Protein AF-0000000067533634 (afdb_homodimer)

Secondary structure (DSSP, 8-state):
-----HHHHHHHHHHHHHHHHHHHHHHHHHHHHHHHHHTT--GGGGG-HHHHHHHHHH-TTPPPP-HHHHHHHHHHHHHHHHHHHHHHHHT-S-EEEEEEEEEETTEEEEEEEEEEE-TTT--EEEEEEEEEEE-S---HHHHHHHHHHHHHHTT-TTTEEEEEESSHHHHHHHH-/-----HHHHHHHHHHHHHHHHHHHHHHHHHHHHHHHHHTT--GGGGG-HHHHHHHHHH-TTPPPP-HHHHHHHHHHHHHHHHHHHHHHHHT-S-EEEEEEEEEETTEEEEEEEEEEE-TTT--EEEEEEEEEEE-S---HHHHHHHHHHHHHHTT-TTTEEEEEESSHHHHHHHH-

Sequence (352 aa):
NILENPIKKKQQILERWGSGNVTSQKMLDAAILRFIIEDIQPLSIVDSPAFINLVRIGLPSVQIMCKKTLKTRLNHTYYNMKSALENKLTQIEIVSTTADLWSKAKRSFFGMTIHWINPENLKRESAALACRRMKGRHTYDILAKTINCIFLEYHIQNKTCCMTTDNGTNFVKAFQNILENPIKKKQQILERWGSGNVTSQKMLDAAILRFIIEDIQPLSIVDSPAFINLVRIGLPSVQIMCKKTLKTRLNHTYYNMKSALENKLTQIEIVSTTADLWSKAKRSFFGMTIHWINPENLKRESAALACRRMKGRHTYDILAKTINCIFLEYHIQNKTCCMTTDNGTNFVKAFQ

Foldseek 3Di:
DPPPDPVVVVVVVCCVVPVVQVVVQVVVLVVVLVCCVVVVDDLQLLVDPVSVVVVCVVPVPYDGDHSVVSVVVNVVVVVVVLVVVLVVCVVFQAKEKEKEWDDDDQWIKIWMKIWGQDPVPRDIDMDTQDIDIDDDDPALVVVVVVVVVSCVVSVCVNRYDYYHYPPPPPNVVSVD/DPPPDPVVVVVVVCCVVPVVQVVVQVVVLVVVLVCCVVVVDDLQLLVDPVSVVVVCVVPVPYDGDHSVVSVVVNVVVVVVVLVVVLVVCVPFQAKEKEKEWDDDDQWIKIWMKIWGQDPVPRDIDMDTQDIDIDDDDPDLVVVVVVVVVSCVVSVCVNRYDYYHYPPPPPNVVSVD

InterPro domains:
  IPR012337 Ribonuclease H-like superfamily [SSF53098] (90-175)

Structure (mmCIF, N/CA/C/O backbone):
data_AF-0000000067533634-model_v1
#
loop_
_entity.id
_entity.type
_entity.pdbx_description
1 polymer 'Putative AC9 transposase'
#
loop_
_atom_site.group_PDB
_atom_site.id
_atom_site.type_symbol
_atom_site.label_atom_id
_atom_site.label_alt_id
_atom_site.label_comp_id
_atom_site.label_asym_id
_atom_site.label_entity_id
_atom_site.label_seq_id
_atom_site.pdbx_PDB_ins_code
_atom_site.Cartn_x
_atom_site.Cartn_y
_atom_site.Cartn_z
_atom_site.occupancy
_atom_site.B_iso_or_equiv
_atom_site.auth_seq_id
_atom_site.auth_comp_id
_atom_site.auth_asym_id
_atom_site.auth_atom_id
_atom_site.pdbx_PDB_model_num
ATOM 1 N N . ASN A 1 1 ? -62.438 4.773 6.805 1 29.03 1 ASN A N 1
ATOM 2 C CA . ASN A 1 1 ? -61.656 3.883 5.949 1 29.03 1 ASN A CA 1
ATOM 3 C C . ASN A 1 1 ? -60.469 4.602 5.324 1 29.03 1 ASN A C 1
ATOM 5 O O . ASN A 1 1 ? -60.594 5.227 4.273 1 29.03 1 ASN A O 1
ATOM 9 N N . ILE A 1 2 ? -59.719 5.324 6.098 1 35.12 2 ILE A N 1
ATOM 10 C CA . ILE A 1 2 ? -58.656 6.277 5.793 1 35.12 2 ILE A CA 1
ATOM 11 C C . ILE A 1 2 ? -57.531 5.582 5.008 1 35.12 2 ILE A C 1
ATOM 13 O O . ILE A 1 2 ? -56.906 4.629 5.496 1 35.12 2 ILE A O 1
ATOM 17 N N . LEU A 1 3 ? -57.656 5.52 3.67 1 35.72 3 LEU A N 1
ATOM 18 C CA . LEU A 1 3 ? -56.75 5.082 2.611 1 35.72 3 LEU A CA 1
ATOM 19 C C . LEU A 1 3 ? -55.344 5.613 2.844 1 35.72 3 LEU A C 1
ATOM 21 O O . LEU A 1 3 ? -55.094 6.82 2.748 1 35.72 3 LEU A O 1
ATOM 25 N N . GLU A 1 4 ? -54.719 5.133 3.949 1 41.31 4 GLU A N 1
ATOM 26 C CA . GLU A 1 4 ? -53.281 5.426 4.137 1 41.31 4 GLU A CA 1
ATOM 27 C C . GLU A 1 4 ? -52.531 5.34 2.814 1 41.31 4 GLU A C 1
ATOM 29 O O . GLU A 1 4 ? -52.594 4.324 2.117 1 41.31 4 GLU A O 1
ATOM 34 N N . ASN A 1 5 ? -52.344 6.488 2.197 1 43.84 5 ASN A N 1
ATOM 35 C CA . ASN A 1 5 ? -51.844 6.777 0.857 1 43.84 5 ASN A CA 1
ATOM 36 C C . ASN A 1 5 ? -50.5 6.074 0.596 1 43.84 5 ASN A C 1
ATOM 38 O O . ASN A 1 5 ? -49.594 6.172 1.403 1 43.84 5 ASN A O 1
ATOM 42 N N . PRO A 1 6 ? -50.5 5.098 -0.336 1 49.41 6 PRO A N 1
ATOM 43 C CA . PRO A 1 6 ? -49.344 4.328 -0.805 1 49.41 6 PRO A CA 1
ATOM 44 C C . PRO A 1 6 ? -48.125 5.199 -1.03 1 49.41 6 PRO A C 1
ATOM 46 O O . PRO A 1 6 ? -47 4.691 -1.04 1 49.41 6 PRO A O 1
ATOM 49 N N . ILE A 1 7 ? -48.312 6.434 -1.162 1 49.16 7 ILE A N 1
ATOM 50 C CA . ILE A 1 7 ? -47.188 7.328 -1.462 1 49.16 7 ILE A CA 1
ATOM 51 C C . ILE A 1 7 ? -46.312 7.516 -0.216 1 49.16 7 ILE A C 1
ATOM 53 O O . ILE A 1 7 ? -45.094 7.523 -0.302 1 49.16 7 ILE A O 1
ATOM 57 N N . LYS A 1 8 ? -46.906 7.691 0.915 1 45.56 8 LYS A N 1
ATOM 58 C CA . LYS A 1 8 ? -46.125 7.918 2.11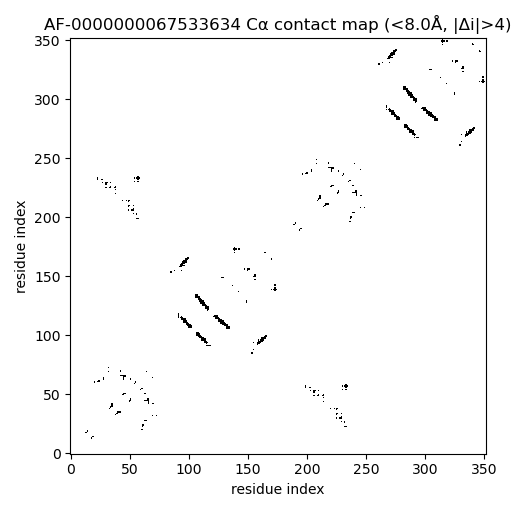9 1 45.56 8 LYS A CA 1
ATOM 59 C C . LYS A 1 8 ? -45.281 6.691 2.459 1 45.56 8 LYS A C 1
ATOM 61 O O . LYS A 1 8 ? -44.188 6.82 2.994 1 45.56 8 LYS A O 1
ATOM 66 N N . LYS A 1 9 ? -45.781 5.582 2.193 1 41.84 9 LYS A N 1
ATOM 67 C CA . LYS A 1 9 ? -44.938 4.406 2.471 1 41.84 9 LYS A CA 1
ATOM 68 C C . LYS A 1 9 ? -43.781 4.32 1.504 1 41.84 9 LYS A C 1
ATOM 70 O O . LYS A 1 9 ? -42.656 3.912 1.891 1 41.84 9 LYS A O 1
ATOM 75 N N . LYS A 1 10 ? -43.969 4.617 0.322 1 44.03 10 LYS A N 1
ATOM 76 C CA . LYS A 1 10 ? -42.875 4.648 -0.625 1 44.03 10 LYS A CA 1
ATOM 77 C C . LYS A 1 10 ? -41.875 5.742 -0.265 1 44.03 10 LYS A C 1
ATOM 79 O O . LYS A 1 10 ? -40.656 5.547 -0.393 1 44.03 10 LYS A O 1
ATOM 84 N N . GLN A 1 11 ? -42.406 6.852 0.238 1 46.03 11 GLN A N 1
ATOM 85 C CA . GLN A 1 11 ? -41.5 7.918 0.671 1 46.03 11 GLN A CA 1
ATOM 86 C C . GLN A 1 11 ? -40.719 7.516 1.926 1 46.03 11 GLN A C 1
ATOM 88 O O . GLN A 1 11 ? -39.531 7.824 2.061 1 46.03 11 GLN A O 1
ATOM 93 N N . GLN A 1 12 ? -41.344 6.891 2.879 1 47.34 12 GLN A N 1
ATOM 94 C CA . GLN A 1 12 ? -40.656 6.457 4.082 1 47.34 12 GLN A CA 1
ATOM 95 C C . GLN A 1 12 ? -39.656 5.348 3.77 1 47.34 12 GLN A C 1
ATOM 97 O O . GLN A 1 12 ? -38.594 5.277 4.375 1 47.34 12 GLN A O 1
ATOM 102 N N . ILE A 1 13 ? -40.031 4.352 2.926 1 43.66 13 ILE A N 1
ATOM 103 C CA . ILE A 1 13 ? -39.062 3.342 2.482 1 43.66 13 ILE A CA 1
ATOM 104 C C . ILE A 1 13 ? -37.938 4.004 1.683 1 43.66 13 ILE A C 1
ATOM 106 O O . ILE A 1 13 ? -36.781 3.676 1.856 1 43.66 13 ILE A O 1
ATOM 110 N N . LEU A 1 14 ? -38.25 4.992 0.807 1 45.25 14 LEU A N 1
ATOM 111 C CA . LEU A 1 14 ? -37.188 5.719 0.099 1 45.25 14 LEU A CA 1
ATOM 112 C C . LEU A 1 14 ? -36.344 6.539 1.07 1 45.25 14 LEU A C 1
ATOM 114 O O . LEU A 1 14 ? -35.125 6.66 0.893 1 45.25 14 LEU A O 1
ATOM 118 N N . GLU A 1 15 ? -36.969 7.219 1.949 1 45.81 15 GLU A N 1
ATOM 119 C CA . GLU A 1 15 ? -36.219 7.988 2.922 1 45.81 15 GLU A CA 1
ATOM 120 C C . GLU A 1 15 ? -35.312 7.074 3.773 1 45.81 15 GLU A C 1
ATOM 122 O O . GLU A 1 15 ? -34.188 7.438 4.117 1 45.81 15 GLU A O 1
ATOM 127 N N . ARG A 1 16 ? -35.875 6.059 4.266 1 43.09 16 ARG A N 1
ATOM 128 C CA . ARG A 1 16 ? -35.062 5.098 5.004 1 43.09 16 ARG A CA 1
ATOM 129 C C . ARG A 1 16 ? -33.969 4.516 4.117 1 43.09 16 ARG A C 1
ATOM 131 O O . ARG A 1 16 ? -32.844 4.305 4.566 1 43.09 16 ARG A O 1
ATOM 138 N N . TRP A 1 17 ? -34.281 4.137 2.932 1 46.12 17 TRP A N 1
ATOM 139 C CA . TRP A 1 17 ? -33.312 3.631 1.954 1 46.12 17 TRP A CA 1
ATOM 140 C C . TRP A 1 17 ? -32.344 4.73 1.508 1 46.12 17 TRP A C 1
ATOM 142 O O . TRP A 1 17 ? -31.172 4.477 1.271 1 46.12 17 TRP A O 1
ATOM 152 N N . GLY A 1 18 ? -32.844 5.965 1.333 1 47.31 18 GLY A N 1
ATOM 153 C CA . GLY A 1 18 ? -32.062 7.098 0.838 1 47.31 18 GLY A CA 1
ATOM 154 C C . GLY A 1 18 ? -31.156 7.703 1.884 1 47.31 18 GLY A C 1
ATOM 155 O O . GLY A 1 18 ? -30.031 8.109 1.572 1 47.31 18 GLY A O 1
ATOM 156 N N . SER A 1 19 ? -31.719 8.008 2.941 1 49.22 19 SER A N 1
ATOM 157 C CA . SER A 1 19 ? -30.969 8.672 3.998 1 49.22 19 SER A CA 1
ATOM 158 C C . SER A 1 19 ? -29.844 7.781 4.523 1 49.22 19 SER A C 1
ATOM 160 O O . SER A 1 19 ? -28.734 8.266 4.809 1 49.22 19 SER A O 1
ATOM 162 N N . GLY A 1 20 ? -30.125 6.535 4.707 1 54.19 20 GLY A N 1
ATOM 163 C CA . GLY A 1 20 ? -29.109 5.57 5.09 1 54.19 20 GLY A CA 1
ATOM 164 C C . GLY A 1 20 ? -27.953 5.484 4.105 1 54.19 20 GLY A C 1
ATOM 165 O O . GLY A 1 20 ? -26.797 5.367 4.504 1 54.19 20 GLY A O 1
ATOM 166 N N . ASN A 1 21 ? -28.375 5.734 2.818 1 63.03 21 ASN A N 1
ATOM 167 C CA . ASN A 1 21 ? -27.391 5.664 1.745 1 63.03 21 ASN A CA 1
ATOM 168 C C . ASN A 1 21 ? -26.469 6.883 1.751 1 63.03 21 ASN A C 1
ATOM 170 O O . ASN A 1 21 ? -25.266 6.754 1.534 1 63.03 21 ASN A O 1
ATOM 174 N N . VAL A 1 22 ? -27.156 8.109 2.088 1 66.81 22 VAL A N 1
ATOM 175 C CA . VAL A 1 22 ? -26.344 9.32 2.096 1 66.81 22 VAL A CA 1
ATOM 176 C C . VAL A 1 22 ? -25.391 9.297 3.281 1 66.81 22 VAL A C 1
ATOM 178 O O . VAL A 1 22 ? -24.219 9.672 3.146 1 66.81 22 VAL A O 1
ATOM 181 N N . THR A 1 23 ? -25.906 8.883 4.418 1 72.88 23 THR A N 1
ATOM 182 C CA . THR A 1 23 ? -25.062 8.789 5.605 1 72.88 23 THR A CA 1
ATOM 183 C C . THR A 1 23 ? -23.938 7.77 5.391 1 72.88 23 THR A C 1
ATOM 185 O O . THR A 1 23 ? -22.797 8.023 5.75 1 72.88 23 THR A O 1
ATOM 188 N N . SER A 1 24 ? -24.344 6.805 4.684 1 85.06 24 SER A N 1
ATOM 189 C CA . SER A 1 24 ? -23.344 5.777 4.41 1 85.06 24 SER A CA 1
ATOM 190 C C . SER A 1 24 ? -22.281 6.281 3.426 1 85.06 24 SER A C 1
ATOM 192 O O . SER A 1 24 ? -21.094 5.988 3.576 1 85.06 24 SER A O 1
ATOM 194 N N . GLN A 1 25 ? -22.734 7.195 2.574 1 92.56 25 GLN A N 1
ATOM 195 C CA . GLN A 1 25 ? -21.812 7.738 1.585 1 92.56 25 GLN A CA 1
ATOM 196 C C . GLN A 1 25 ? -20.781 8.664 2.238 1 92.56 25 GLN A C 1
ATOM 198 O O . GLN A 1 25 ? -19.594 8.562 1.966 1 92.56 25 GLN A O 1
ATOM 203 N N . LYS A 1 26 ? -21.344 9.523 3.014 1 93 26 LYS A N 1
ATOM 204 C CA . LYS A 1 26 ? -20.453 10.461 3.705 1 93 26 LYS A CA 1
ATOM 205 C C . LYS A 1 26 ? -19.469 9.719 4.598 1 93 26 LYS A C 1
ATOM 207 O O . LYS A 1 26 ? -18.281 10.047 4.633 1 93 26 LYS A O 1
ATOM 212 N N . MET A 1 27 ? -19.984 8.789 5.293 1 95.06 27 MET A N 1
ATOM 213 C CA . MET A 1 27 ? -19.141 7.992 6.18 1 95.06 27 MET A CA 1
ATOM 214 C C . MET A 1 27 ? -18.078 7.238 5.387 1 95.06 27 MET A C 1
ATOM 216 O O . MET A 1 27 ? -16.922 7.18 5.793 1 95.06 27 MET A O 1
ATOM 220 N N . LEU A 1 28 ? -18.531 6.723 4.332 1 96.38 28 LEU A N 1
ATOM 221 C CA . LEU A 1 28 ? -17.594 5.988 3.482 1 96.38 28 LEU A CA 1
ATOM 222 C C . LEU A 1 28 ? -16.5 6.91 2.945 1 96.38 28 LEU A C 1
ATOM 224 O O . LEU A 1 28 ? -15.32 6.566 2.986 1 96.38 28 LEU A O 1
ATOM 228 N N . ASP A 1 29 ? -16.891 8.047 2.473 1 96.5 29 ASP A N 1
ATOM 229 C CA . ASP A 1 29 ? -15.922 8.992 1.909 1 96.5 29 ASP A CA 1
ATOM 230 C C . ASP A 1 29 ? -14.883 9.406 2.949 1 96.5 29 ASP A C 1
ATOM 232 O O . ASP A 1 29 ? -13.688 9.461 2.652 1 96.5 29 ASP A O 1
ATOM 236 N N . ALA A 1 30 ? -15.359 9.664 4.09 1 96.56 30 ALA A N 1
ATOM 237 C CA . ALA A 1 30 ? -14.445 10.023 5.172 1 96.56 30 ALA A CA 1
ATOM 238 C C . ALA A 1 30 ? -13.516 8.867 5.516 1 96.56 30 ALA A C 1
ATOM 240 O O . ALA A 1 30 ? -12.32 9.07 5.762 1 96.56 30 ALA A O 1
ATOM 241 N N . ALA A 1 31 ? -14.016 7.719 5.555 1 97.44 31 ALA A N 1
ATOM 242 C CA . ALA A 1 31 ? -13.234 6.535 5.902 1 97.44 31 ALA A CA 1
ATOM 243 C C . ALA A 1 31 ? -12.18 6.246 4.832 1 97.44 31 ALA A C 1
ATOM 245 O O . ALA A 1 31 ? -11.07 5.809 5.148 1 97.44 31 ALA A O 1
ATOM 246 N N . ILE A 1 32 ? -12.516 6.465 3.633 1 98.06 32 ILE A N 1
ATOM 247 C CA . ILE A 1 32 ? -11.562 6.262 2.541 1 98.06 32 ILE A CA 1
ATOM 248 C C . ILE A 1 32 ? -10.398 7.238 2.688 1 98.06 32 ILE A C 1
ATOM 250 O O . ILE A 1 32 ? -9.234 6.848 2.555 1 98.06 32 ILE A O 1
ATOM 254 N N . LEU A 1 33 ? -10.758 8.445 2.975 1 97.62 33 LEU A N 1
ATOM 255 C CA . LEU A 1 33 ? -9.703 9.438 3.168 1 97.62 33 LEU A CA 1
ATOM 256 C C . LEU A 1 33 ? -8.781 9.039 4.312 1 97.62 33 LEU A C 1
ATOM 258 O O . LEU A 1 33 ? -7.555 9.109 4.184 1 97.62 33 LEU A O 1
ATOM 262 N N . ARG A 1 34 ? -9.352 8.617 5.332 1 97.44 34 ARG A N 1
ATOM 263 C CA . ARG A 1 34 ? -8.57 8.188 6.488 1 97.44 34 ARG A CA 1
ATOM 264 C C . ARG A 1 34 ? -7.688 6.996 6.141 1 97.44 34 ARG A C 1
ATOM 266 O O . ARG A 1 34 ? -6.516 6.945 6.523 1 97.44 34 ARG A O 1
ATOM 273 N N . PHE A 1 35 ? -8.242 6.07 5.453 1 98.31 35 PHE A N 1
ATOM 274 C CA . PHE A 1 35 ? -7.531 4.867 5.043 1 98.31 35 PHE A CA 1
ATOM 275 C C . PHE A 1 35 ? -6.328 5.219 4.172 1 98.31 35 PHE A C 1
ATOM 277 O O . PHE A 1 35 ? -5.23 4.699 4.387 1 98.31 35 PHE A O 1
ATOM 284 N N . ILE A 1 36 ? -6.496 6.16 3.27 1 98.31 36 ILE A N 1
ATOM 285 C CA . ILE A 1 36 ? -5.445 6.59 2.35 1 98.31 36 ILE A CA 1
ATOM 286 C C . ILE A 1 36 ? -4.32 7.266 3.131 1 98.31 36 ILE A C 1
ATOM 288 O O . ILE A 1 36 ? -3.145 6.949 2.936 1 98.31 36 ILE A O 1
ATOM 292 N N . ILE A 1 37 ? -4.703 8.078 4.012 1 96.44 37 ILE A N 1
ATOM 293 C CA . ILE A 1 37 ? -3.74 8.898 4.738 1 96.44 37 ILE A CA 1
ATOM 294 C C . ILE A 1 37 ? -3.023 8.047 5.785 1 96.44 37 ILE A C 1
ATOM 296 O O . ILE A 1 37 ? -1.792 7.992 5.812 1 96.44 37 ILE A O 1
ATOM 300 N N . GLU A 1 38 ? -3.684 7.32 6.566 1 96.81 38 GLU A N 1
ATOM 301 C CA . GLU A 1 38 ? -3.109 6.629 7.715 1 96.81 38 GLU A CA 1
ATOM 302 C C . GLU A 1 38 ? -2.332 5.391 7.285 1 96.81 38 GLU A C 1
ATOM 304 O O . GLU A 1 38 ? -1.343 5.02 7.918 1 96.81 38 GLU A O 1
ATOM 309 N N . ASP A 1 39 ? -2.844 4.785 6.258 1 96.44 39 ASP A N 1
ATOM 310 C CA . ASP A 1 39 ? -2.168 3.572 5.812 1 96.44 39 ASP A CA 1
ATOM 311 C C . ASP A 1 39 ? -1.282 3.85 4.602 1 96.44 39 ASP A C 1
ATOM 313 O O . ASP A 1 39 ? -0.755 2.92 3.986 1 96.44 39 ASP A O 1
ATOM 317 N N . ILE A 1 40 ? -1.178 5.031 4.266 1 96.12 40 ILE A N 1
ATOM 318 C CA . ILE A 1 40 ? -0.277 5.508 3.223 1 96.12 40 ILE A CA 1
ATOM 319 C C . ILE A 1 40 ? -0.523 4.734 1.93 1 96.12 40 ILE A C 1
ATOM 321 O O . ILE A 1 40 ? 0.416 4.223 1.316 1 96.12 40 ILE A O 1
ATOM 325 N N . GLN A 1 41 ? -1.741 4.73 1.515 1 97.38 41 GLN A N 1
ATOM 326 C CA . GLN A 1 41 ? -2.107 4.012 0.3 1 97.38 41 GLN A CA 1
ATOM 327 C C . GLN A 1 41 ? -1.891 4.875 -0.939 1 97.38 41 GLN A C 1
ATOM 329 O O . GLN A 1 41 ? -2.104 6.086 -0.902 1 97.38 41 GLN A O 1
ATOM 334 N N . PRO A 1 42 ? -1.504 4.246 -2.1 1 97.25 42 PRO A N 1
ATOM 335 C CA . PRO A 1 42 ? -1.546 5.023 -3.342 1 97.25 42 PRO A CA 1
ATOM 336 C C . PRO A 1 42 ? -2.951 5.508 -3.686 1 97.25 42 PRO A C 1
ATOM 338 O O . PRO A 1 42 ? -3.932 4.805 -3.43 1 97.25 42 PRO A O 1
ATOM 341 N N . LEU A 1 43 ? -3.023 6.637 -4.367 1 97.69 43 LEU A N 1
ATOM 342 C CA . LEU A 1 43 ? -4.324 7.223 -4.676 1 97.69 43 LEU A CA 1
ATOM 343 C C . LEU A 1 43 ? -5.09 6.352 -5.668 1 97.69 43 LEU A C 1
ATOM 345 O O . LEU A 1 43 ? -6.32 6.371 -5.695 1 97.69 43 LEU A O 1
ATOM 349 N N . SER A 1 44 ? -4.387 5.613 -6.402 1 97.69 44 SER A N 1
ATOM 350 C CA . SER A 1 44 ? -5 4.793 -7.441 1 97.69 44 SER A CA 1
ATOM 351 C C . SER A 1 44 ? -5.766 3.619 -6.836 1 97.69 44 SER A C 1
ATOM 353 O O . SER A 1 44 ? -6.531 2.949 -7.531 1 97.69 44 SER A O 1
ATOM 355 N N . ILE A 1 45 ? -5.613 3.383 -5.602 1 98.25 45 ILE A N 1
ATOM 356 C CA . ILE A 1 45 ? -6.215 2.219 -4.961 1 98.25 45 ILE A CA 1
ATOM 357 C C . ILE A 1 45 ? -7.734 2.275 -5.109 1 98.25 45 ILE A C 1
ATOM 359 O O . ILE A 1 45 ? -8.391 1.24 -5.234 1 98.25 45 ILE A O 1
ATOM 363 N N . VAL A 1 46 ? -8.32 3.43 -5.156 1 98.25 46 VAL A N 1
ATOM 364 C CA . VAL A 1 46 ? -9.773 3.594 -5.172 1 98.25 46 VAL A CA 1
ATOM 365 C C . VAL A 1 46 ? -10.328 3.172 -6.531 1 98.25 46 VAL A C 1
ATOM 367 O O . VAL A 1 46 ? -11.531 2.943 -6.676 1 98.25 46 VAL A O 1
ATOM 370 N N . ASP A 1 47 ? -9.414 3.072 -7.465 1 98 47 ASP A N 1
ATOM 371 C CA . ASP A 1 47 ? -9.828 2.67 -8.805 1 98 47 ASP A CA 1
ATOM 372 C C . ASP A 1 47 ? -9.625 1.174 -9.016 1 98 47 ASP A C 1
ATOM 374 O O . ASP A 1 47 ? -10 0.631 -10.062 1 98 47 ASP A O 1
ATOM 378 N N . SER A 1 48 ? -8.984 0.583 -8.07 1 97.88 48 SER A N 1
ATOM 379 C CA . SER A 1 48 ? -8.688 -0.839 -8.203 1 97.88 48 SER A CA 1
ATOM 380 C C . SER A 1 48 ? -9.961 -1.679 -8.109 1 97.88 48 SER A C 1
ATOM 382 O O . SER A 1 48 ? -10.75 -1.507 -7.18 1 97.88 48 SER A O 1
ATOM 384 N N . PRO A 1 49 ? -10.141 -2.635 -8.992 1 97.94 49 PRO A N 1
ATOM 385 C CA . PRO A 1 49 ? -11.32 -3.502 -8.93 1 97.94 49 PRO A CA 1
ATOM 386 C C . PRO A 1 49 ? -11.414 -4.281 -7.621 1 97.94 49 PRO A C 1
ATOM 388 O O . PRO A 1 49 ? -12.508 -4.461 -7.074 1 97.94 49 PRO A O 1
ATOM 391 N N . ALA A 1 50 ? -10.312 -4.703 -7.121 1 98.06 50 ALA A N 1
ATOM 392 C CA . ALA A 1 50 ? -10.312 -5.48 -5.883 1 98.06 50 ALA A CA 1
ATOM 393 C C . ALA A 1 50 ? -10.766 -4.637 -4.699 1 98.06 50 ALA A C 1
ATOM 395 O O . ALA A 1 50 ? -11.531 -5.105 -3.852 1 98.06 50 ALA A O 1
ATOM 396 N N . PHE A 1 51 ? -10.305 -3.412 -4.625 1 98.44 51 PHE A N 1
ATOM 397 C CA . PHE A 1 51 ? -10.727 -2.51 -3.564 1 98.44 51 PHE A CA 1
ATOM 398 C C . PHE A 1 51 ? -12.219 -2.197 -3.688 1 98.44 51 PHE A C 1
ATOM 400 O O . PHE A 1 51 ? -12.953 -2.256 -2.699 1 98.44 51 PHE A O 1
ATOM 407 N N . ILE A 1 52 ? -12.609 -1.911 -4.887 1 97.81 52 ILE A N 1
ATOM 408 C CA . ILE A 1 52 ? -14.008 -1.578 -5.156 1 97.81 52 ILE A CA 1
ATOM 409 C C . ILE A 1 52 ? -14.906 -2.748 -4.762 1 97.81 52 ILE A C 1
ATOM 411 O O . ILE A 1 52 ? -15.914 -2.561 -4.082 1 97.81 52 ILE A O 1
ATOM 415 N N . ASN A 1 53 ? -14.539 -3.92 -5.145 1 97.06 53 ASN A N 1
ATOM 416 C CA . ASN A 1 53 ? -15.312 -5.109 -4.801 1 97.06 53 ASN A CA 1
ATOM 417 C C . ASN A 1 53 ? -15.383 -5.312 -3.289 1 97.06 53 ASN A C 1
ATOM 419 O O . ASN A 1 53 ? -16.438 -5.652 -2.752 1 97.06 53 ASN A O 1
ATOM 423 N N . LEU A 1 54 ? -14.352 -5.074 -2.648 1 97.5 54 LEU A N 1
ATOM 424 C CA . LEU A 1 54 ? -14.289 -5.223 -1.198 1 97.5 54 LEU A CA 1
ATOM 425 C C . LEU A 1 54 ? -15.281 -4.281 -0.515 1 97.5 54 LEU A C 1
ATOM 427 O O . LEU A 1 54 ? -16.047 -4.703 0.347 1 97.5 54 LEU A O 1
ATOM 431 N N . VAL A 1 55 ? -15.258 -3.057 -0.92 1 96.31 55 VAL A N 1
ATOM 432 C CA . VAL A 1 55 ? -16.125 -2.051 -0.317 1 96.31 55 VAL A CA 1
ATOM 433 C C . VAL A 1 55 ? -17.594 -2.383 -0.611 1 96.31 55 VAL A C 1
ATOM 435 O O . VAL A 1 55 ? -18.453 -2.27 0.267 1 96.31 55 VAL A O 1
ATOM 438 N N . ARG A 1 56 ? -17.844 -2.883 -1.721 1 94.06 56 ARG A N 1
ATOM 439 C CA . ARG A 1 56 ? -19.219 -3.064 -2.178 1 94.06 56 ARG A CA 1
ATOM 440 C C . ARG A 1 56 ? -19.859 -4.285 -1.522 1 94.06 56 ARG A C 1
ATOM 442 O O . ARG A 1 56 ? -21.078 -4.441 -1.547 1 94.06 56 ARG A O 1
ATOM 449 N N . ILE A 1 57 ? -19.109 -5.137 -0.952 1 93.5 57 ILE A N 1
ATOM 450 C CA . ILE A 1 57 ? -19.688 -6.281 -0.246 1 93.5 57 ILE A CA 1
ATOM 451 C C . ILE A 1 57 ? -20.656 -5.797 0.828 1 93.5 57 ILE A C 1
ATOM 453 O O . ILE A 1 57 ? -21.75 -6.336 0.969 1 93.5 57 ILE A O 1
ATOM 457 N N . GLY A 1 58 ? -20.25 -4.727 1.531 1 91 58 GLY A N 1
ATOM 458 C CA . GLY A 1 58 ? -21.109 -4.199 2.59 1 91 58 GLY A CA 1
ATOM 459 C C . GLY A 1 58 ? -21.922 -3 2.154 1 91 58 GLY A C 1
ATOM 460 O O . GLY A 1 58 ? -22.906 -2.643 2.811 1 91 58 GLY A O 1
ATOM 46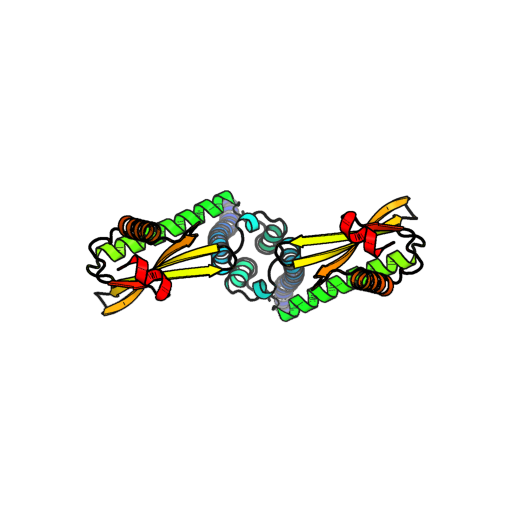1 N N . LEU A 1 59 ? -21.5 -2.447 1.066 1 92.94 59 LEU A N 1
ATOM 462 C CA . LEU A 1 59 ? -22.156 -1.244 0.567 1 92.94 59 LEU A CA 1
ATOM 463 C C . LEU A 1 59 ? -22.391 -1.333 -0.938 1 92.94 59 LEU A C 1
ATOM 465 O O . LEU A 1 59 ? -21.75 -0.604 -1.708 1 92.94 59 LEU A O 1
ATOM 469 N N . PRO A 1 60 ? -23.281 -2.088 -1.303 1 91.12 60 PRO A N 1
ATOM 470 C CA . PRO A 1 60 ? -23.438 -2.395 -2.725 1 91.12 60 PRO A CA 1
ATOM 471 C C . PRO A 1 60 ? -23.906 -1.186 -3.539 1 91.12 60 PRO A C 1
ATOM 473 O O . PRO A 1 60 ? -23.641 -1.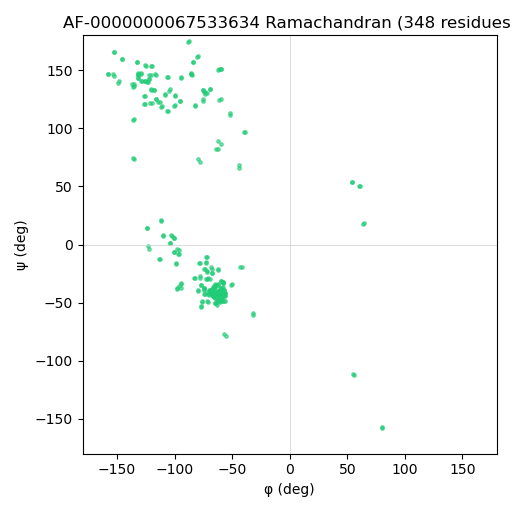113 -4.742 1 91.12 60 PRO A O 1
ATOM 476 N N . SER A 1 61 ? -24.469 -0.176 -2.98 1 90.31 61 SER A N 1
ATOM 477 C CA . SER A 1 61 ? -25.062 0.91 -3.746 1 90.31 61 SER A CA 1
ATOM 478 C C . SER A 1 61 ? -24.25 2.193 -3.619 1 90.31 61 SER A C 1
ATOM 480 O O . SER A 1 61 ? -24.656 3.242 -4.125 1 90.31 61 SER A O 1
ATOM 482 N N . VAL A 1 62 ? -23.172 2.125 -3.043 1 90.56 62 VAL A N 1
ATOM 483 C CA . VAL A 1 62 ? -22.406 3.346 -2.82 1 90.56 62 VAL A CA 1
ATOM 484 C C . VAL A 1 62 ? -21.578 3.678 -4.066 1 90.56 62 VAL A C 1
ATOM 486 O O . VAL A 1 62 ? -21.344 2.809 -4.906 1 90.56 62 VAL A O 1
ATOM 489 N N . GLN A 1 63 ? -21.266 4.926 -4.148 1 94 63 GLN A N 1
ATOM 490 C CA . GLN A 1 63 ? -20.297 5.375 -5.152 1 94 63 GLN A CA 1
ATOM 491 C C . GLN A 1 63 ? -18.906 5.562 -4.543 1 94 63 GLN A C 1
ATOM 493 O O . GLN A 1 63 ? -18.766 6.234 -3.52 1 94 63 GLN A O 1
ATOM 498 N N . ILE A 1 64 ? -18 4.961 -5.16 1 96.69 64 ILE A N 1
ATOM 499 C CA . ILE A 1 64 ? -16.625 5.145 -4.723 1 96.69 64 ILE A CA 1
ATOM 500 C C . ILE A 1 64 ? -15.961 6.242 -5.551 1 96.69 64 ILE A C 1
ATOM 502 O O . ILE A 1 64 ? -16 6.211 -6.781 1 96.69 64 ILE A O 1
ATOM 506 N N . MET A 1 65 ? -15.492 7.176 -4.914 1 97 65 MET A N 1
ATOM 507 C CA . MET A 1 65 ? -14.859 8.297 -5.609 1 97 65 MET A CA 1
ATOM 508 C C . MET A 1 65 ? -13.68 7.816 -6.445 1 97 65 MET A C 1
ATOM 510 O O . MET A 1 65 ? -13 6.855 -6.078 1 97 65 MET A O 1
ATOM 514 N N . CYS A 1 66 ? -13.391 8.445 -7.457 1 97.62 66 CYS A N 1
ATOM 515 C CA . CYS A 1 66 ? -12.25 8.109 -8.305 1 97.62 66 CYS A CA 1
ATOM 516 C C . CYS A 1 66 ? -10.984 8.805 -7.812 1 97.62 66 CYS A C 1
ATOM 518 O O . CYS A 1 66 ? -11.047 9.656 -6.922 1 97.62 66 CYS A O 1
ATOM 520 N N . LYS A 1 67 ? -9.945 8.484 -8.438 1 98.38 67 LYS A N 1
ATOM 521 C CA . LYS A 1 67 ? -8.625 9 -8.07 1 98.38 67 LYS A CA 1
ATOM 522 C C . LYS A 1 67 ? -8.602 10.523 -8.125 1 98.38 67 LYS A C 1
ATOM 524 O O . LYS A 1 67 ? -8.07 11.172 -7.219 1 98.38 67 LYS A O 1
ATOM 529 N N . LYS A 1 68 ? -9.18 11.062 -9.102 1 98.06 68 LYS A N 1
ATOM 530 C CA . LYS A 1 68 ? -9.18 12.508 -9.273 1 98.06 68 LYS A CA 1
ATOM 531 C C . LYS A 1 68 ? -9.93 13.203 -8.141 1 98.06 68 LYS A C 1
ATOM 533 O O . LYS A 1 68 ? -9.438 14.188 -7.578 1 98.06 68 LYS A O 1
ATOM 538 N N . THR A 1 69 ? -11.109 12.758 -7.867 1 97.75 69 THR A N 1
ATOM 539 C CA . THR A 1 69 ? -11.891 13.312 -6.773 1 97.75 69 THR A CA 1
ATOM 540 C C . THR A 1 69 ? -11.164 13.148 -5.445 1 97.75 69 THR A C 1
ATOM 542 O O . THR A 1 69 ? -11.156 14.062 -4.617 1 97.75 69 THR A O 1
ATOM 545 N N . LEU A 1 70 ? -10.594 11.984 -5.246 1 98.38 70 LEU A N 1
ATOM 546 C CA . LEU A 1 70 ? -9.828 11.727 -4.031 1 98.38 70 LEU A CA 1
ATOM 547 C C . LEU A 1 70 ? -8.703 12.75 -3.875 1 98.38 70 LEU A C 1
ATOM 549 O O . LEU A 1 70 ? -8.508 13.305 -2.789 1 98.38 70 LEU A O 1
ATOM 553 N N . LYS A 1 71 ? -7.969 12.945 -4.93 1 98.19 71 LYS A N 1
ATOM 554 C CA . LYS A 1 71 ? -6.887 13.93 -4.918 1 98.19 71 LYS A CA 1
ATOM 555 C C . LYS A 1 71 ? -7.406 15.312 -4.535 1 98.19 71 LYS A C 1
ATOM 557 O O . LYS A 1 71 ? -6.797 16 -3.717 1 98.19 71 LYS A O 1
ATOM 562 N N . THR A 1 72 ? -8.469 15.656 -5.086 1 97.88 72 THR A N 1
ATOM 563 C CA . THR A 1 72 ? -9.078 16.953 -4.797 1 97.88 72 THR A CA 1
ATOM 564 C C . THR A 1 72 ? -9.461 17.047 -3.322 1 97.88 72 THR A C 1
ATOM 566 O O . THR A 1 72 ? -9.18 18.062 -2.67 1 97.88 72 THR A O 1
ATOM 569 N N . ARG A 1 73 ? -10.094 16.047 -2.84 1 97.06 73 ARG A N 1
ATOM 570 C CA . ARG A 1 73 ? -10.516 16.031 -1.444 1 97.06 73 ARG A CA 1
ATOM 571 C C . ARG A 1 73 ? -9.312 16.078 -0.507 1 97.06 73 ARG A C 1
ATOM 573 O O . ARG A 1 73 ? -9.352 16.75 0.527 1 97.06 73 ARG A O 1
ATOM 580 N N . LEU A 1 74 ? -8.32 15.375 -0.819 1 97.31 74 LEU A N 1
ATOM 581 C CA . LEU A 1 74 ? -7.094 15.391 -0.029 1 97.31 74 LEU A CA 1
ATOM 582 C C . LEU A 1 74 ? -6.488 16.797 0.002 1 97.31 74 LEU A C 1
ATOM 584 O O . LEU A 1 74 ? -6.082 17.281 1.061 1 97.31 74 LEU A O 1
ATOM 588 N N . ASN A 1 75 ? -6.465 17.375 -1.137 1 97.12 75 ASN A N 1
ATOM 589 C CA . ASN A 1 75 ? -5.945 18.75 -1.215 1 97.12 75 ASN A CA 1
ATOM 590 C C . ASN A 1 75 ? -6.773 19.703 -0.374 1 97.12 75 ASN A C 1
ATOM 592 O O . ASN A 1 75 ? -6.223 20.562 0.32 1 97.12 75 ASN A O 1
ATOM 596 N N . HIS A 1 76 ? -7.977 19.578 -0.451 1 96.88 76 HIS A N 1
ATOM 597 C CA . HIS A 1 76 ? -8.859 20.406 0.353 1 96.88 76 HIS A CA 1
ATOM 598 C C . HIS A 1 76 ? -8.586 20.234 1.842 1 96.88 76 HIS A C 1
ATOM 600 O O . HIS A 1 76 ? -8.523 21.203 2.59 1 96.88 76 HIS A O 1
ATOM 606 N N . THR A 1 77 ? -8.516 18.984 2.236 1 94.94 77 THR A N 1
ATOM 607 C CA . THR A 1 77 ? -8.211 18.688 3.631 1 94.94 77 THR A CA 1
ATOM 608 C C . THR A 1 77 ? -6.883 19.328 4.039 1 94.94 77 THR A C 1
ATOM 610 O O . THR A 1 77 ? -6.777 19.906 5.117 1 94.94 77 THR A O 1
ATOM 613 N N . TYR A 1 78 ? -5.949 19.234 3.205 1 94.94 78 TYR A N 1
ATOM 614 C CA . TYR A 1 78 ? -4.641 19.828 3.455 1 94.94 78 TYR A CA 1
ATOM 615 C C . TYR A 1 78 ? -4.742 21.344 3.598 1 94.94 78 TYR A C 1
ATOM 617 O O . TYR A 1 78 ? -4.211 21.922 4.551 1 94.94 78 TYR A O 1
ATOM 625 N N . TYR A 1 79 ? -5.41 21.984 2.736 1 96.38 79 TYR A N 1
ATOM 626 C CA . TYR A 1 79 ? -5.523 23.438 2.746 1 96.38 79 TYR A CA 1
ATOM 627 C C . TYR A 1 79 ? -6.281 23.922 3.977 1 96.38 79 TYR A C 1
ATOM 629 O O . TYR A 1 79 ? -5.949 24.953 4.555 1 96.38 79 TYR A O 1
ATOM 637 N N . ASN A 1 80 ? -7.23 23.156 4.293 1 96.31 80 ASN A N 1
ATOM 638 C CA . ASN A 1 80 ? -7.965 23.5 5.508 1 96.31 80 ASN A CA 1
ATOM 639 C C . ASN A 1 80 ? -7.07 23.422 6.742 1 96.31 80 ASN A C 1
ATOM 641 O O . ASN A 1 80 ? -7.129 24.281 7.609 1 96.31 80 ASN A O 1
ATOM 645 N N . MET A 1 81 ? -6.359 22.391 6.809 1 95.75 81 MET A N 1
ATOM 646 C CA . MET A 1 81 ? -5.434 22.219 7.93 1 95.75 81 MET A CA 1
ATOM 647 C C . MET A 1 81 ? -4.402 23.344 7.949 1 95.75 81 MET A C 1
ATOM 649 O O . MET A 1 81 ? -4.102 23.906 9.008 1 95.75 81 MET A O 1
ATOM 653 N N . LYS A 1 82 ? -3.873 23.625 6.762 1 96.56 82 LYS A N 1
ATOM 654 C CA . LYS A 1 82 ? -2.889 24.703 6.641 1 96.56 82 LYS A CA 1
ATOM 655 C C . LYS A 1 82 ? -3.484 26.047 7.059 1 96.56 82 LYS A C 1
ATOM 657 O O . LYS A 1 82 ? -2.865 26.797 7.816 1 96.56 82 LYS A O 1
ATOM 662 N N . SER A 1 83 ? -4.633 26.297 6.594 1 97.19 83 SER A N 1
ATOM 663 C CA . SER A 1 83 ? -5.309 27.547 6.922 1 97.19 83 SER A CA 1
ATOM 664 C C . SER A 1 83 ? -5.57 27.656 8.422 1 97.19 83 SER A C 1
ATOM 666 O O . SER A 1 83 ? -5.398 28.719 9.008 1 97.19 83 SER A O 1
ATOM 668 N N . ALA A 1 84 ? -5.957 26.594 9.008 1 97 84 ALA A N 1
ATOM 669 C CA . ALA A 1 84 ? -6.195 26.578 10.445 1 97 84 ALA A CA 1
ATOM 670 C C . ALA A 1 84 ? -4.91 26.875 11.219 1 97 84 ALA A C 1
ATOM 672 O O . ALA A 1 84 ? -4.922 27.609 12.203 1 97 84 ALA A O 1
ATOM 673 N N . LEU A 1 85 ? -3.846 26.266 10.781 1 97.12 85 LEU A N 1
ATOM 674 C CA . LEU A 1 85 ? -2.557 26.5 11.422 1 97.12 85 LEU A CA 1
ATOM 675 C C . LEU A 1 85 ? -2.117 27.953 11.266 1 97.12 85 LEU A C 1
ATOM 677 O O . LEU A 1 85 ? -1.667 28.578 12.227 1 97.12 85 LEU A O 1
ATOM 681 N N . GLU A 1 86 ? -2.273 28.438 10.062 1 96.81 86 GLU A N 1
ATOM 682 C CA . GLU A 1 86 ? -1.935 29.828 9.812 1 96.81 86 GLU A CA 1
ATOM 683 C C . GLU A 1 86 ? -2.729 30.766 10.719 1 96.81 86 GLU A C 1
ATOM 685 O O . GLU A 1 86 ? -2.174 31.719 11.281 1 96.81 86 GLU A O 1
ATOM 690 N N . ASN A 1 87 ? -3.938 30.484 10.836 1 96.44 87 ASN A N 1
ATOM 691 C CA . ASN A 1 87 ? -4.789 31.297 11.703 1 96.44 87 ASN A CA 1
ATOM 692 C C . ASN A 1 87 ? -4.336 31.219 13.156 1 96.44 87 ASN A C 1
ATOM 694 O O . ASN A 1 87 ? -4.293 32.25 13.844 1 96.44 87 ASN A O 1
ATOM 698 N N . LYS A 1 88 ? -4.012 30.078 13.586 1 95.94 88 LYS A N 1
ATOM 699 C CA . LYS A 1 88 ? -3.506 29.891 14.945 1 95.94 88 LYS A CA 1
ATOM 700 C C . LYS A 1 88 ? -2.223 30.688 15.164 1 95.94 88 LYS A C 1
ATOM 702 O O . LYS A 1 88 ? -2.059 31.344 16.203 1 95.94 88 LYS A O 1
ATOM 707 N N . LEU A 1 89 ? -1.375 30.703 14.227 1 96 89 LEU A N 1
ATOM 708 C CA . LEU A 1 89 ? -0.058 31.328 14.352 1 96 89 LEU A CA 1
ATOM 709 C C . LEU A 1 89 ? -0.165 32.844 14.328 1 96 89 LEU A C 1
ATOM 711 O O . LEU A 1 89 ? 0.75 33.531 14.773 1 96 89 LEU A O 1
ATOM 715 N N . THR A 1 90 ? -1.271 33.344 13.781 1 94.81 90 THR A N 1
ATOM 716 C CA . THR A 1 90 ? -1.467 34.781 13.805 1 94.81 90 THR A CA 1
ATOM 717 C C . THR A 1 90 ? -1.563 35.312 15.234 1 94.81 90 THR A C 1
ATOM 719 O O . THR A 1 90 ? -1.224 36.438 15.508 1 94.81 90 THR A O 1
ATOM 722 N N . GLN A 1 91 ? -1.876 34.406 16.094 1 93.88 91 GLN A N 1
ATOM 723 C CA . GLN A 1 91 ? -2.086 34.812 17.484 1 93.88 91 GLN A CA 1
ATOM 724 C C . GLN A 1 91 ? -0.837 34.562 18.328 1 93.88 91 GLN A C 1
ATOM 726 O O . GLN A 1 91 ? -0.821 34.844 19.531 1 93.88 91 GLN A O 1
ATOM 731 N N . ILE A 1 92 ? 0.103 34 17.734 1 95.56 92 ILE A N 1
ATOM 732 C CA . ILE A 1 92 ? 1.338 33.656 18.438 1 95.56 92 ILE A CA 1
ATOM 733 C C . ILE A 1 92 ? 2.441 34.625 18.047 1 95.56 92 ILE A C 1
ATOM 735 O O . ILE A 1 92 ? 2.693 34.844 16.859 1 95.56 92 ILE A O 1
ATOM 739 N N . GLU A 1 93 ? 3.139 35.156 18.953 1 93.75 93 GLU A N 1
ATOM 740 C CA . GLU A 1 93 ? 4.125 36.188 18.672 1 93.75 93 GLU A CA 1
ATOM 741 C C . GLU A 1 93 ? 5.52 35.594 18.484 1 93.75 93 GLU A C 1
ATOM 743 O O . GLU A 1 93 ? 6.316 36.125 17.703 1 93.75 93 GLU A O 1
ATOM 748 N N . ILE A 1 94 ? 5.789 34.594 19.266 1 94.88 94 ILE A N 1
ATOM 749 C CA . ILE A 1 94 ? 7.133 34.031 19.234 1 94.88 94 ILE A CA 1
ATOM 750 C C . ILE A 1 94 ? 7.043 32.531 18.969 1 94.88 94 ILE A C 1
ATOM 752 O O . ILE A 1 94 ? 6.289 31.812 19.641 1 94.88 94 ILE A O 1
ATOM 756 N N . VAL A 1 95 ? 7.758 32.125 18.016 1 97.12 95 VAL A N 1
ATOM 757 C CA . VAL A 1 95 ? 7.793 30.719 17.703 1 97.12 95 VAL A CA 1
ATOM 758 C C . VAL A 1 95 ? 9.242 30.25 17.531 1 97.12 95 VAL A C 1
ATOM 760 O O . VAL A 1 95 ? 10.148 31.078 17.375 1 97.12 95 VAL A O 1
ATOM 763 N N . SER A 1 96 ? 9.492 29.016 17.688 1 96.25 96 SER A N 1
ATOM 764 C CA . SER A 1 96 ? 10.75 28.375 17.344 1 96.25 96 SER A CA 1
ATOM 765 C C . SER A 1 96 ? 10.539 27.266 16.312 1 96.25 96 SER A C 1
ATOM 767 O O . SER A 1 96 ? 9.422 26.75 16.172 1 96.25 96 SER A O 1
ATOM 769 N N . THR A 1 97 ? 11.594 27 15.539 1 95.75 97 THR A N 1
ATOM 770 C CA . THR A 1 97 ? 11.477 25.938 14.539 1 95.75 97 THR A CA 1
ATOM 771 C C . THR A 1 97 ? 12.641 24.969 14.648 1 95.75 97 THR A C 1
ATOM 773 O O . THR A 1 97 ? 13.711 25.312 15.148 1 95.75 97 THR A O 1
ATOM 776 N N . THR A 1 98 ? 12.32 23.828 14.359 1 93.69 98 THR A N 1
ATOM 777 C CA . THR A 1 98 ? 13.352 22.797 14.227 1 93.69 98 THR A CA 1
ATOM 778 C C . THR A 1 98 ? 13.336 22.203 12.82 1 93.69 98 THR A C 1
ATOM 780 O O . THR A 1 98 ? 12.273 22 12.234 1 93.69 98 THR A O 1
ATOM 783 N N . ALA A 1 99 ? 14.5 22.094 12.242 1 91.56 99 ALA A N 1
ATOM 784 C CA . ALA A 1 99 ? 14.641 21.516 10.906 1 91.56 99 ALA A CA 1
ATOM 785 C C . ALA A 1 99 ? 15.547 20.297 10.922 1 91.56 99 ALA A C 1
ATOM 787 O O . ALA A 1 99 ? 16.422 20.172 11.773 1 91.56 99 ALA A O 1
ATOM 788 N N . ASP A 1 100 ? 15.18 19.344 10.039 1 87.06 100 ASP A N 1
ATOM 789 C CA . ASP A 1 100 ? 15.953 18.109 9.914 1 87.06 100 ASP A CA 1
ATOM 790 C C . ASP A 1 100 ? 16.172 17.75 8.445 1 87.06 100 ASP A C 1
ATOM 792 O O . ASP A 1 100 ? 15.312 18.031 7.598 1 87.06 100 ASP A O 1
ATOM 796 N N . LEU A 1 101 ? 17.391 17.328 8.188 1 85.12 101 LEU A N 1
ATOM 797 C CA . LEU A 1 101 ? 17.734 16.766 6.887 1 85.12 101 LEU A CA 1
ATOM 798 C C . LEU A 1 101 ? 18.094 15.289 7 1 85.12 101 LEU A C 1
ATOM 800 O O . LEU A 1 101 ? 18.953 14.922 7.809 1 85.12 101 LEU A O 1
ATOM 804 N N . TRP A 1 102 ? 17.422 14.469 6.316 1 85 102 TRP A N 1
ATOM 805 C CA . TRP A 1 102 ? 17.781 13.055 6.32 1 85 102 TRP A CA 1
ATOM 806 C C . TRP A 1 102 ? 17.844 12.5 4.902 1 85 102 TRP A C 1
ATOM 808 O O . TRP A 1 102 ? 17.234 13.055 3.986 1 85 102 TRP A O 1
ATOM 818 N N . SER A 1 103 ? 18.703 11.602 4.738 1 81.5 103 SER A N 1
ATOM 819 C CA . SER A 1 103 ? 18.906 10.969 3.436 1 81.5 103 SER A CA 1
ATOM 820 C C . SER A 1 103 ? 18.609 9.469 3.496 1 81.5 103 SER A C 1
ATOM 822 O O . SER A 1 103 ? 18.844 8.828 4.523 1 81.5 103 SER A O 1
ATOM 824 N N . LYS A 1 104 ? 17.906 9.062 2.604 1 78.5 104 LYS A N 1
ATOM 825 C CA . LYS A 1 104 ? 17.688 7.637 2.398 1 78.5 104 LYS A CA 1
ATOM 826 C C . LYS A 1 104 ? 18 7.23 0.961 1 78.5 104 LYS A C 1
ATOM 828 O O . LYS A 1 104 ? 17.375 7.711 0.02 1 78.5 104 LYS A O 1
ATOM 833 N N . ALA A 1 105 ? 18.953 6.309 0.829 1 78 105 ALA A N 1
ATOM 834 C CA . ALA A 1 105 ? 19.453 5.91 -0.481 1 78 105 ALA A CA 1
ATOM 835 C C . ALA A 1 105 ? 19.953 7.121 -1.268 1 78 105 ALA A C 1
ATOM 837 O O . ALA A 1 105 ? 20.859 7.832 -0.82 1 78 105 ALA A O 1
ATOM 838 N N . LYS A 1 106 ? 19.375 7.574 -2.342 1 78.81 106 LYS A N 1
ATOM 839 C CA . LYS A 1 106 ? 19.875 8.672 -3.168 1 78.81 106 LYS A CA 1
ATOM 840 C C . LYS A 1 106 ? 18.953 9.891 -3.062 1 78.81 106 LYS A C 1
ATOM 842 O O . LYS A 1 106 ? 18.969 10.766 -3.928 1 78.81 106 LYS A O 1
ATOM 847 N N . ARG A 1 107 ? 18.266 9.781 -1.959 1 86.88 107 ARG A N 1
ATOM 848 C CA . ARG A 1 107 ? 17.328 10.891 -1.808 1 86.88 107 ARG A CA 1
ATOM 849 C C . ARG A 1 107 ? 17.531 11.594 -0.466 1 86.88 107 ARG A C 1
ATOM 851 O O . ARG A 1 107 ? 17.828 10.945 0.537 1 86.88 107 ARG A O 1
ATOM 858 N N . SER A 1 108 ? 17.406 12.914 -0.563 1 87.69 108 SER A N 1
ATOM 859 C CA . SER A 1 108 ? 17.469 13.711 0.657 1 87.69 108 SER A CA 1
ATOM 860 C C . SER A 1 108 ? 16.156 14.438 0.92 1 87.69 108 SER A C 1
ATOM 862 O O . SER A 1 108 ? 15.461 14.844 -0.017 1 87.69 108 SER A O 1
ATOM 864 N N . PHE A 1 109 ? 15.891 14.562 2.207 1 90.62 109 PHE A N 1
ATOM 865 C CA . PHE A 1 109 ? 14.625 15.18 2.604 1 90.62 109 PHE A CA 1
ATOM 866 C C . PHE A 1 109 ? 14.859 16.25 3.666 1 90.62 109 PHE A C 1
ATOM 868 O O . PHE A 1 109 ? 15.75 16.109 4.504 1 90.62 109 PHE A O 1
ATOM 875 N N . PHE A 1 110 ? 13.984 17.266 3.531 1 91.38 110 PHE A N 1
ATOM 876 C CA . PHE A 1 110 ? 13.984 18.375 4.473 1 91.38 110 PHE A CA 1
ATOM 877 C C . PHE A 1 110 ? 12.672 18.438 5.238 1 91.38 110 PHE A C 1
ATOM 879 O O . PHE A 1 110 ? 11.594 18.453 4.637 1 91.38 110 PHE A O 1
ATOM 886 N N . GLY A 1 111 ? 12.82 18.422 6.594 1 94.62 111 GLY A N 1
ATOM 887 C CA . GLY A 1 111 ? 11.664 18.578 7.465 1 94.62 111 GLY A CA 1
ATOM 888 C C . GLY A 1 111 ? 11.773 19.75 8.414 1 94.62 111 GLY A C 1
ATOM 889 O O . GLY A 1 111 ? 12.859 20.047 8.93 1 94.62 111 GLY A O 1
ATOM 890 N N . MET A 1 112 ? 10.586 20.391 8.594 1 95.31 112 MET A N 1
ATOM 891 C CA . MET A 1 112 ? 10.578 21.516 9.531 1 95.31 112 MET A CA 1
ATOM 892 C C . MET A 1 112 ? 9.359 21.453 10.445 1 95.31 112 MET A C 1
ATOM 894 O O . MET A 1 112 ? 8.242 21.188 9.984 1 95.31 112 MET A O 1
ATOM 898 N N . THR A 1 113 ? 9.617 21.703 11.703 1 97 113 THR A N 1
ATOM 899 C CA . THR A 1 113 ? 8.57 21.719 12.719 1 97 113 THR A CA 1
ATOM 900 C C . THR A 1 113 ? 8.562 23.062 13.453 1 97 113 THR A C 1
ATOM 902 O O . THR A 1 113 ? 9.625 23.609 13.758 1 97 113 THR A O 1
ATOM 905 N N . ILE A 1 114 ? 7.371 23.547 13.711 1 97.38 114 ILE A N 1
ATOM 906 C CA . ILE A 1 114 ? 7.23 24.781 14.469 1 97.38 114 ILE A CA 1
ATOM 907 C C . ILE A 1 114 ? 6.762 24.469 15.883 1 97.38 114 ILE A C 1
ATOM 909 O O . ILE A 1 114 ? 6.008 23.516 16.109 1 97.38 114 ILE A O 1
ATOM 913 N N . HIS A 1 115 ? 7.266 25.25 16.766 1 97.25 115 HIS A N 1
ATOM 914 C CA . HIS A 1 115 ? 6.934 25.125 18.188 1 97.25 115 HIS A CA 1
ATOM 915 C C . HIS A 1 115 ? 6.5 26.453 18.766 1 97.25 115 HIS A C 1
ATOM 917 O O . HIS A 1 115 ? 7.078 27.5 18.453 1 97.25 115 HIS A O 1
ATOM 923 N N . TRP A 1 116 ? 5.5 26.375 19.625 1 97.19 116 TRP A N 1
ATOM 924 C CA . TRP A 1 116 ? 5.074 27.578 20.328 1 97.19 116 TRP A CA 1
ATOM 925 C C . TRP A 1 116 ? 4.449 27.234 21.672 1 97.19 116 TRP A C 1
ATOM 927 O O . TRP A 1 116 ? 4.258 26.062 22 1 97.19 116 TRP A O 1
ATOM 937 N N . ILE A 1 117 ? 4.336 28.25 22.422 1 95.69 117 ILE A N 1
ATOM 938 C CA . ILE A 1 117 ? 3.641 28.125 23.688 1 95.69 117 ILE A CA 1
ATOM 939 C C . ILE A 1 117 ? 2.221 28.656 23.562 1 95.69 117 ILE A C 1
ATOM 941 O O . ILE A 1 117 ? 2.025 29.828 23.203 1 95.69 117 ILE A O 1
ATOM 945 N N . ASN A 1 118 ? 1.238 27.812 23.797 1 94.56 118 ASN A N 1
ATOM 946 C CA . ASN A 1 118 ? -0.149 28.266 23.812 1 94.56 118 ASN A CA 1
ATOM 947 C C . ASN A 1 118 ? -0.388 29.328 24.875 1 94.56 118 ASN A C 1
ATOM 949 O O . ASN A 1 118 ? -0.186 29.062 26.062 1 94.56 118 ASN A O 1
ATOM 953 N N . PRO A 1 119 ? -0.873 30.375 24.469 1 92.12 119 PRO A N 1
ATOM 954 C CA . PRO A 1 119 ? -1.013 31.453 25.453 1 92.12 119 PRO A CA 1
ATOM 955 C C . PRO A 1 119 ? -2.115 31.188 26.484 1 92.12 119 PRO A C 1
ATOM 957 O O . PRO A 1 119 ? -2.08 31.719 27.594 1 92.12 119 PRO A O 1
ATOM 960 N N . GLU A 1 120 ? -3.053 30.344 26.062 1 92.75 120 GLU A N 1
ATOM 961 C CA . GLU A 1 120 ? -4.195 30.094 26.938 1 92.75 120 GLU A CA 1
ATOM 962 C C . GLU A 1 120 ? -3.834 29.094 28.031 1 92.75 120 GLU A C 1
ATOM 964 O O . GLU A 1 120 ? -4.207 29.266 29.203 1 92.75 120 GLU A O 1
ATOM 969 N N . ASN A 1 121 ? -3.07 28.094 27.719 1 94.25 121 ASN A N 1
ATOM 970 C CA . ASN A 1 121 ? -2.812 27.047 28.688 1 94.25 121 ASN A CA 1
ATOM 971 C C . ASN A 1 121 ? -1.32 26.875 28.953 1 94.25 121 ASN A C 1
ATOM 973 O O . ASN A 1 121 ? -0.918 26.031 29.75 1 94.25 121 ASN A O 1
ATOM 977 N N . LEU A 1 122 ? -0.483 27.625 28.297 1 94.19 122 LEU A N 1
ATOM 978 C CA . LEU A 1 122 ? 0.965 27.688 28.469 1 94.19 122 LEU A CA 1
ATOM 979 C C . LEU A 1 122 ? 1.617 26.359 28.125 1 94.19 122 LEU A C 1
ATOM 981 O O . LEU A 1 122 ? 2.746 26.094 28.547 1 94.19 122 LEU A O 1
ATOM 985 N N . LYS A 1 123 ? 0.876 25.547 27.422 1 96.5 123 LYS A N 1
ATOM 986 C CA . LYS A 1 123 ? 1.431 24.266 26.969 1 96.5 123 LYS A CA 1
ATOM 987 C C . LYS A 1 123 ? 2.197 24.422 25.656 1 96.5 123 LYS A C 1
ATOM 989 O O . LYS A 1 123 ? 1.82 25.234 24.812 1 96.5 123 LYS A O 1
ATOM 994 N N . ARG A 1 124 ? 3.207 23.656 25.562 1 96.94 124 ARG A N 1
ATOM 995 C CA . ARG A 1 124 ? 3.963 23.609 24.312 1 96.94 124 ARG A CA 1
ATOM 996 C C . ARG A 1 124 ? 3.182 22.891 23.234 1 96.94 124 ARG A C 1
ATOM 998 O O . ARG A 1 124 ? 2.633 21.812 23.469 1 96.94 124 ARG A O 1
ATOM 1005 N N . GLU A 1 125 ? 3.105 23.5 22.156 1 97.62 125 GLU A N 1
ATOM 1006 C CA . GLU A 1 125 ? 2.473 22.906 20.984 1 97.62 125 GLU A CA 1
ATOM 1007 C C . GLU A 1 125 ? 3.41 22.922 19.781 1 97.62 125 GLU A C 1
ATOM 1009 O O . GLU A 1 125 ? 4.359 23.703 19.734 1 97.62 125 GLU A O 1
ATOM 1014 N N . SER A 1 126 ? 3.174 21.984 18.875 1 98.06 126 SER A N 1
ATOM 1015 C CA . SER A 1 126 ? 3.996 21.906 17.672 1 98.06 126 SER A CA 1
ATOM 1016 C C . SER A 1 126 ? 3.18 21.453 16.469 1 98.06 126 SER A C 1
ATOM 1018 O O . SER A 1 126 ? 2.072 20.922 16.625 1 98.06 126 SER A O 1
ATOM 1020 N N . ALA A 1 127 ? 3.699 21.75 15.312 1 97.75 127 ALA A N 1
ATOM 1021 C CA . ALA A 1 127 ? 3.096 21.312 14.055 1 97.75 127 ALA A CA 1
ATOM 1022 C C . ALA A 1 127 ? 4.148 21.188 12.953 1 97.75 127 ALA A C 1
ATOM 1024 O O . ALA A 1 127 ? 5.129 21.922 12.93 1 97.75 127 ALA A O 1
ATOM 1025 N N . ALA A 1 128 ? 3.887 20.203 12.094 1 96.94 128 ALA A N 1
ATOM 1026 C CA . ALA A 1 128 ? 4.754 20.078 10.93 1 96.94 128 ALA A CA 1
ATOM 1027 C C . ALA A 1 128 ? 4.457 21.172 9.906 1 96.94 128 ALA A C 1
ATOM 1029 O O . ALA A 1 128 ? 3.301 21.375 9.531 1 96.94 128 ALA A O 1
ATOM 1030 N N . LEU A 1 129 ? 5.562 21.844 9.43 1 96.62 129 LEU A N 1
ATOM 1031 C CA . LEU A 1 129 ? 5.387 22.891 8.438 1 96.62 129 LEU A CA 1
ATOM 1032 C C . LEU A 1 129 ? 5.645 22.359 7.031 1 96.62 129 LEU A C 1
ATOM 1034 O O . LEU A 1 129 ? 4.965 22.75 6.078 1 96.62 129 LEU A O 1
ATOM 1038 N N . ALA A 1 130 ? 6.668 21.469 7 1 95.5 130 ALA A N 1
ATOM 1039 C CA . ALA A 1 130 ? 7.062 21.031 5.664 1 95.5 130 ALA A CA 1
ATOM 1040 C C . ALA A 1 130 ? 7.797 19.688 5.723 1 95.5 130 ALA A C 1
ATOM 1042 O O . ALA A 1 130 ? 8.445 19.375 6.723 1 95.5 130 ALA A O 1
ATOM 1043 N N . CYS A 1 131 ? 7.594 18.938 4.723 1 94.06 131 CYS A N 1
ATOM 1044 C CA . CYS A 1 131 ? 8.375 17.766 4.359 1 94.06 131 CYS A CA 1
ATOM 1045 C C . CYS A 1 131 ? 8.672 17.734 2.863 1 94.06 131 CYS A C 1
ATOM 1047 O O . CYS A 1 131 ? 7.777 17.469 2.055 1 94.06 131 CYS A O 1
ATOM 1049 N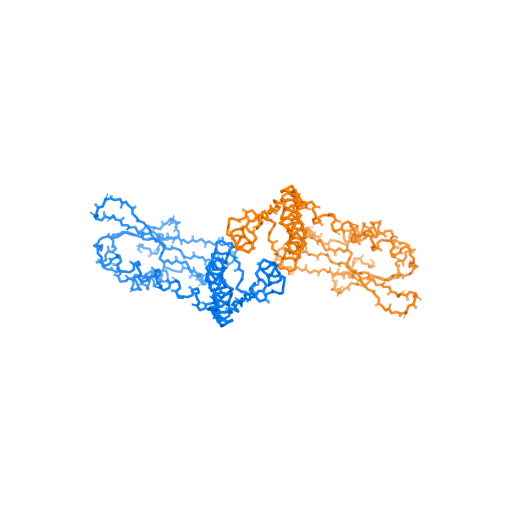 N . ARG A 1 132 ? 9.922 18 2.521 1 91.94 132 ARG A N 1
ATOM 1050 C CA . ARG A 1 132 ? 10.234 18.219 1.112 1 91.94 132 ARG A CA 1
ATOM 1051 C C . ARG A 1 132 ? 11.445 17.406 0.686 1 91.94 132 ARG A C 1
ATOM 1053 O O . ARG A 1 132 ? 12.406 17.266 1.446 1 91.94 132 ARG A O 1
ATOM 1060 N N . ARG A 1 133 ? 11.344 16.953 -0.504 1 90.25 133 ARG A N 1
ATOM 1061 C CA . ARG A 1 133 ? 12.523 16.344 -1.116 1 90.25 133 ARG A CA 1
ATOM 1062 C C . ARG A 1 133 ? 13.523 17.406 -1.551 1 90.25 133 ARG A C 1
ATOM 1064 O O . ARG A 1 133 ? 13.141 18.438 -2.096 1 90.25 133 ARG A O 1
ATOM 1071 N N . MET A 1 134 ? 14.75 17.141 -1.198 1 86.5 134 MET A N 1
ATOM 1072 C CA . MET A 1 134 ? 15.828 18.031 -1.612 1 86.5 134 MET A CA 1
ATOM 1073 C C . MET A 1 134 ? 16.672 17.406 -2.723 1 86.5 134 MET A C 1
ATOM 1075 O O . MET A 1 134 ? 17.25 16.328 -2.537 1 86.5 134 MET A O 1
ATOM 1079 N N . LYS A 1 135 ? 16.578 18.047 -3.787 1 82 135 LYS A N 1
ATOM 1080 C CA . LYS A 1 135 ? 17.359 17.531 -4.91 1 82 135 LYS A CA 1
ATOM 1081 C C . LYS A 1 135 ? 18.703 18.219 -5.008 1 82 135 LYS A C 1
ATOM 1083 O O . LYS A 1 135 ? 18.812 19.422 -4.758 1 82 135 LYS A O 1
ATOM 1088 N N . GLY A 1 136 ? 19.672 17.453 -5.383 1 76.06 136 GLY A N 1
ATOM 1089 C CA . GLY A 1 136 ? 20.984 18.031 -5.637 1 76.06 136 GLY A CA 1
ATOM 1090 C C . GLY A 1 136 ? 21.781 18.266 -4.367 1 76.06 136 GLY A C 1
ATOM 1091 O O . GLY A 1 136 ? 21.609 17.562 -3.373 1 76.06 136 GLY A O 1
ATOM 1092 N N . ARG A 1 137 ? 22.797 19.25 -4.527 1 71.06 137 ARG A N 1
ATOM 1093 C CA . ARG A 1 137 ? 23.688 19.578 -3.412 1 71.06 137 ARG A CA 1
ATOM 1094 C C . ARG A 1 137 ? 22.969 20.438 -2.373 1 71.06 137 ARG A C 1
ATOM 1096 O O . ARG A 1 137 ? 22.234 21.359 -2.725 1 71.06 137 ARG A O 1
ATOM 1103 N N . HIS A 1 138 ? 22.984 19.953 -1.264 1 71.06 138 HIS A N 1
ATOM 1104 C CA . HIS A 1 138 ? 22.391 20.656 -0.141 1 71.06 138 HIS A CA 1
ATOM 1105 C C . HIS A 1 138 ? 23.297 21.766 0.377 1 71.06 138 HIS A C 1
ATOM 1107 O O . HIS A 1 138 ? 23.828 21.672 1.491 1 71.06 138 HIS A O 1
ATOM 1113 N N . THR A 1 139 ? 23.359 22.781 -0.458 1 75.06 139 THR A N 1
ATOM 1114 C CA . THR A 1 139 ? 24.188 23.891 -0.009 1 75.06 139 THR A CA 1
ATOM 1115 C C . THR A 1 139 ? 23.422 24.75 0.996 1 75.06 139 THR A C 1
ATOM 1117 O O . THR A 1 139 ? 22.203 24.656 1.11 1 75.06 139 THR A O 1
ATOM 1120 N N . TYR A 1 140 ? 24.219 25.469 1.638 1 76.75 140 TYR A N 1
ATOM 1121 C CA . TYR A 1 140 ? 23.656 26.391 2.619 1 76.75 140 TYR A CA 1
ATOM 1122 C C . TYR A 1 140 ? 22.656 27.344 1.967 1 76.75 140 TYR A C 1
ATOM 1124 O O . TYR A 1 140 ? 21.594 27.625 2.531 1 76.75 140 TYR A O 1
ATOM 1132 N N . ASP A 1 141 ? 23.016 27.719 0.852 1 81.62 141 ASP A N 1
ATOM 1133 C CA . ASP A 1 141 ? 22.172 28.688 0.156 1 81.62 141 ASP A CA 1
ATOM 1134 C C . ASP A 1 141 ? 20.812 28.094 -0.185 1 81.62 141 ASP A C 1
ATOM 1136 O O . ASP A 1 141 ? 19.781 28.75 -0.04 1 81.62 141 ASP A O 1
ATOM 1140 N N . ILE A 1 142 ? 20.828 26.875 -0.617 1 83.62 142 ILE A N 1
ATOM 1141 C CA . ILE A 1 142 ? 19.594 26.219 -0.993 1 83.62 142 ILE A CA 1
ATOM 1142 C C . ILE A 1 142 ? 18.75 25.969 0.251 1 83.62 142 ILE A C 1
ATOM 1144 O O . ILE A 1 142 ? 17.531 26.156 0.225 1 83.62 142 ILE A O 1
ATOM 1148 N N . LEU A 1 143 ? 19.328 25.594 1.279 1 85 143 LEU A N 1
ATOM 1149 C CA . LEU A 1 143 ? 18.625 25.359 2.535 1 85 143 LEU A CA 1
ATOM 1150 C C . LEU A 1 143 ? 18 26.641 3.068 1 85 143 LEU A C 1
ATOM 1152 O O . LEU A 1 143 ? 16.844 26.656 3.486 1 85 143 LEU A O 1
ATOM 1156 N N . ALA A 1 144 ? 18.844 27.703 3.029 1 85.62 144 ALA A N 1
ATOM 1157 C CA . ALA A 1 144 ? 18.359 29 3.492 1 85.62 144 ALA A CA 1
ATOM 1158 C C . ALA A 1 144 ? 17.141 29.453 2.684 1 85.62 144 ALA A C 1
ATOM 1160 O O . ALA A 1 144 ? 16.172 29.969 3.246 1 85.62 144 ALA A O 1
ATOM 1161 N N . LYS A 1 145 ? 17.25 29.234 1.463 1 90.06 145 LYS A N 1
ATOM 1162 C CA . LYS A 1 145 ? 16.141 29.609 0.589 1 90.06 145 LYS A CA 1
ATOM 1163 C C . LYS A 1 145 ? 14.891 28.797 0.916 1 90.06 145 LYS A C 1
ATOM 1165 O O . LYS A 1 145 ? 13.789 29.344 0.965 1 90.06 145 LYS A O 1
ATOM 1170 N N . THR A 1 146 ? 15.109 27.516 1.127 1 90.5 146 THR A N 1
ATOM 1171 C CA . THR A 1 146 ? 13.992 26.641 1.459 1 90.5 146 THR A CA 1
ATOM 1172 C C . THR A 1 146 ? 13.328 27.078 2.764 1 90.5 146 THR A C 1
ATOM 1174 O O . THR A 1 146 ? 12.102 27.156 2.842 1 90.5 146 THR A O 1
ATOM 1177 N N . ILE A 1 147 ? 14.086 27.406 3.686 1 91.5 147 ILE A N 1
ATOM 1178 C CA . ILE A 1 147 ? 13.602 27.828 4.996 1 91.5 147 ILE A CA 1
ATOM 1179 C C . ILE A 1 147 ? 12.82 29.125 4.863 1 91.5 147 ILE A C 1
ATOM 1181 O O . ILE A 1 147 ? 11.711 29.25 5.379 1 91.5 147 ILE A O 1
ATOM 1185 N N . ASN A 1 148 ? 13.406 30.062 4.211 1 92.75 148 ASN A N 1
ATOM 1186 C CA . ASN A 1 148 ? 12.758 31.359 4.027 1 92.75 148 ASN A CA 1
ATOM 1187 C C . ASN A 1 148 ? 11.414 31.203 3.312 1 92.75 148 ASN A C 1
ATOM 1189 O O . ASN A 1 148 ? 10.453 31.891 3.65 1 92.75 148 ASN A O 1
ATOM 1193 N N . CYS A 1 149 ? 11.422 30.344 2.361 1 95.12 149 CYS A N 1
ATOM 1194 C CA . CYS A 1 149 ? 10.18 30.125 1.641 1 95.12 149 CYS A CA 1
ATOM 1195 C C . CYS A 1 149 ? 9.102 29.594 2.576 1 95.12 149 CYS A C 1
ATOM 1197 O O . CYS A 1 149 ? 7.941 30 2.49 1 95.12 149 CYS A O 1
ATOM 1199 N N . ILE A 1 150 ? 9.469 28.734 3.438 1 95.12 150 ILE A N 1
ATOM 1200 C CA . ILE A 1 150 ? 8.523 28.141 4.383 1 95.12 150 ILE A CA 1
ATOM 1201 C C . ILE A 1 150 ? 8.047 29.219 5.363 1 95.12 150 ILE A C 1
ATOM 1203 O O . ILE A 1 150 ? 6.855 29.312 5.66 1 95.12 150 ILE A O 1
ATOM 1207 N N . PHE A 1 151 ? 8.93 30.031 5.828 1 95.56 151 PHE A N 1
ATOM 1208 C CA . PHE A 1 151 ? 8.578 31.109 6.754 1 95.56 151 PHE A CA 1
ATOM 1209 C C . PHE A 1 151 ? 7.59 32.062 6.109 1 95.56 151 PHE A C 1
ATOM 1211 O O . PHE A 1 151 ? 6.621 32.5 6.742 1 95.56 151 PHE A O 1
ATOM 1218 N N . LEU A 1 152 ? 7.879 32.375 4.883 1 95.44 152 LEU A N 1
ATOM 1219 C CA . LEU A 1 152 ? 7.004 33.281 4.152 1 95.44 152 LEU A CA 1
ATOM 1220 C C . LEU A 1 152 ? 5.633 32.656 3.926 1 95.44 152 LEU A C 1
ATOM 1222 O O . LEU A 1 152 ? 4.605 33.312 4.062 1 95.44 152 LEU A O 1
ATOM 1226 N N . GLU A 1 153 ? 5.672 31.422 3.621 1 95.12 153 GLU A N 1
ATOM 1227 C CA . GLU A 1 153 ? 4.438 30.688 3.348 1 95.12 153 GLU A CA 1
ATOM 1228 C C . GLU A 1 153 ? 3.492 30.734 4.547 1 95.12 153 GLU A C 1
ATOM 1230 O O . GLU A 1 153 ? 2.277 30.859 4.383 1 95.12 153 GLU A O 1
ATOM 1235 N N . TYR A 1 154 ? 4.035 30.672 5.719 1 96.44 154 TYR A N 1
ATOM 1236 C CA . TYR A 1 154 ? 3.217 30.625 6.926 1 96.44 154 TYR A CA 1
ATOM 1237 C C . TYR A 1 154 ? 3.217 31.969 7.641 1 96.44 154 TYR A C 1
ATOM 1239 O O . TYR A 1 154 ? 2.689 32.094 8.75 1 96.44 154 TYR A O 1
ATOM 1247 N N . HIS A 1 155 ? 3.875 32.938 7.105 1 95.81 155 HIS A N 1
ATOM 1248 C CA . HIS A 1 155 ? 3.916 34.312 7.621 1 95.81 155 HIS A CA 1
ATOM 1249 C C . HIS A 1 155 ? 4.504 34.344 9.023 1 95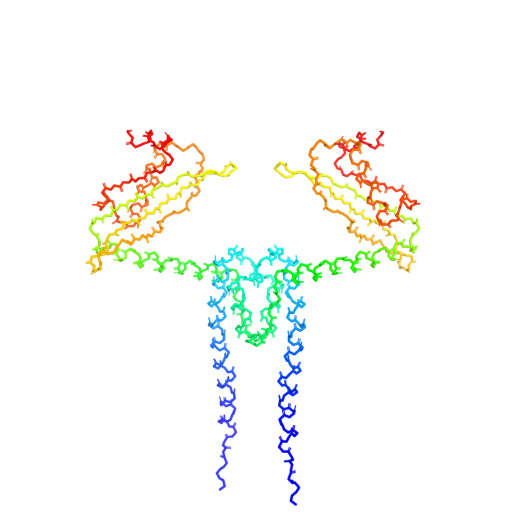.81 155 HIS A C 1
ATOM 1251 O O . HIS A 1 155 ? 3.938 34.969 9.922 1 95.81 155 HIS A O 1
ATOM 1257 N N . ILE A 1 156 ? 5.668 33.688 9.133 1 95.88 156 ILE A N 1
ATOM 1258 C CA . ILE A 1 156 ? 6.254 33.625 10.469 1 95.88 156 ILE A CA 1
ATOM 1259 C C . ILE A 1 156 ? 7.672 34.188 10.43 1 95.88 156 ILE A C 1
ATOM 1261 O O . ILE A 1 156 ? 8.461 33.938 11.352 1 95.88 156 ILE A O 1
ATOM 1265 N N . GLN A 1 157 ? 8.055 34.844 9.438 1 92.38 157 GLN A N 1
ATOM 1266 C CA . GLN A 1 157 ? 9.414 35.344 9.227 1 92.38 157 GLN A CA 1
ATOM 1267 C C . GLN A 1 157 ? 9.852 36.25 10.375 1 92.38 157 GLN A C 1
ATOM 1269 O O . GLN A 1 157 ? 11.031 36.25 10.742 1 92.38 157 GLN A O 1
ATOM 1274 N N . ASN A 1 158 ? 8.984 36.938 10.93 1 92.38 158 ASN A N 1
ATOM 1275 C CA . ASN A 1 158 ? 9.336 37.906 11.961 1 92.38 158 ASN A CA 1
ATOM 1276 C C . ASN A 1 158 ? 9.016 37.406 13.359 1 92.38 158 ASN A C 1
ATOM 1278 O O . ASN A 1 158 ? 9.133 38.125 14.344 1 92.38 158 ASN A O 1
ATOM 1282 N N . LYS A 1 159 ? 8.648 36.156 13.422 1 93.62 159 LYS A N 1
ATOM 1283 C CA . LYS A 1 159 ? 8.203 35.594 14.703 1 93.62 159 LYS A CA 1
ATOM 1284 C C . LYS A 1 159 ? 9.172 34.531 15.219 1 93.62 159 LYS A C 1
ATOM 1286 O O . LYS A 1 159 ? 9.102 34.156 16.375 1 93.62 159 LYS A O 1
ATOM 1291 N N . THR A 1 160 ? 10.039 34.156 14.328 1 88.88 160 THR A N 1
ATOM 1292 C CA . THR A 1 160 ? 10.898 33 14.672 1 88.88 160 THR A CA 1
ATOM 1293 C C . THR A 1 160 ? 12.078 33.469 15.523 1 88.88 160 THR A C 1
ATOM 1295 O O . THR A 1 160 ? 12.883 34.281 15.086 1 88.88 160 THR A O 1
ATOM 1298 N N . CYS A 1 161 ? 12.172 32.938 16.703 1 83.38 161 CYS A N 1
ATOM 1299 C CA . CYS A 1 161 ? 13.234 33.375 17.609 1 83.38 161 CYS A CA 1
ATOM 1300 C C . CYS A 1 161 ? 14.445 32.469 17.5 1 83.38 161 CYS A C 1
ATOM 1302 O O . CYS A 1 161 ? 15.578 32.875 17.734 1 83.38 161 CYS A O 1
ATOM 1304 N N . CYS A 1 162 ? 14.18 31.141 17.25 1 82.81 162 CYS A N 1
ATOM 1305 C CA . CYS A 1 162 ? 15.281 30.188 17.172 1 82.81 162 CYS A CA 1
ATOM 1306 C C . CYS A 1 162 ? 14.961 29.078 16.188 1 82.81 162 CYS A C 1
ATOM 1308 O O . CYS A 1 162 ? 13.805 28.672 16.047 1 82.81 162 CYS A O 1
ATOM 1310 N N . MET A 1 163 ? 15.977 28.719 15.469 1 84.25 163 MET A N 1
ATOM 1311 C CA . MET A 1 163 ? 15.906 27.547 14.609 1 84.25 163 MET A CA 1
ATOM 1312 C C . MET A 1 163 ? 16.984 26.531 14.992 1 84.25 163 MET A C 1
ATOM 1314 O O . MET A 1 163 ? 18.156 26.891 15.133 1 84.25 163 MET A O 1
ATOM 1318 N N . THR A 1 164 ? 16.516 25.328 15.328 1 82.12 164 THR A N 1
ATOM 1319 C CA . THR A 1 164 ? 17.453 24.266 15.664 1 82.12 164 THR A CA 1
ATOM 1320 C C . THR A 1 164 ? 17.5 23.219 14.555 1 82.12 164 THR A C 1
ATOM 1322 O O . THR A 1 164 ? 16.469 22.812 14.031 1 82.12 164 THR A O 1
ATOM 1325 N N . THR A 1 165 ? 18.688 22.906 14.133 1 77.62 165 THR A N 1
ATOM 1326 C CA . THR A 1 165 ? 18.859 21.859 13.125 1 77.62 165 THR A CA 1
ATOM 1327 C C . THR A 1 165 ? 19.547 20.641 13.727 1 77.62 165 THR A C 1
ATOM 1329 O O . THR A 1 165 ? 20.391 20.766 14.617 1 77.62 165 THR A O 1
ATOM 1332 N N . ASP A 1 166 ? 19.016 19.453 13.797 1 65 166 ASP A N 1
ATOM 1333 C CA . ASP A 1 166 ? 19.672 18.266 14.344 1 65 166 ASP A CA 1
ATOM 1334 C C . ASP A 1 166 ? 21 18.016 13.648 1 65 166 ASP A C 1
ATOM 1336 O O . ASP A 1 166 ? 21.953 17.547 14.281 1 65 166 ASP A O 1
ATOM 1340 N N . ASN A 1 167 ? 21.031 17.469 12.492 1 56.12 167 ASN A N 1
ATOM 1341 C CA . ASN A 1 167 ? 22.312 16.969 12.008 1 56.12 167 ASN A CA 1
ATOM 1342 C C . ASN A 1 167 ? 23.344 18.094 11.859 1 56.12 167 ASN A C 1
ATOM 1344 O O . ASN A 1 167 ? 23.188 18.969 11.023 1 56.12 167 ASN A O 1
ATOM 1348 N N . GLY A 1 168 ? 23.922 18.375 13.016 1 49.12 168 GLY A N 1
ATOM 1349 C CA . GLY A 1 168 ? 24.969 19.344 13.328 1 49.12 168 GLY A CA 1
ATOM 1350 C C . GLY A 1 168 ? 25.938 19.562 12.188 1 49.12 168 GLY A C 1
ATOM 1351 O O . GLY A 1 168 ? 26.312 20.703 11.883 1 49.12 168 GLY A O 1
ATOM 1352 N N . THR A 1 169 ? 26.516 18.5 11.906 1 47.06 169 THR A N 1
ATOM 1353 C CA . THR A 1 169 ? 27.734 18.766 11.156 1 47.06 169 THR A CA 1
ATOM 1354 C C . THR A 1 169 ? 27.422 19.516 9.867 1 47.06 169 THR A C 1
ATOM 1356 O O . THR A 1 169 ? 28.125 20.469 9.508 1 47.06 169 THR A O 1
ATOM 1359 N N . ASN A 1 170 ? 26.438 19 9.219 1 48.75 170 ASN A N 1
ATOM 1360 C CA . ASN A 1 170 ? 26.297 19.594 7.891 1 48.75 170 ASN A CA 1
ATOM 1361 C C . ASN A 1 170 ? 25.516 20.906 7.941 1 48.75 170 ASN A C 1
ATOM 1363 O O . ASN A 1 170 ? 25.734 21.797 7.113 1 48.75 170 ASN A O 1
ATOM 1367 N N . PHE A 1 171 ? 24.656 21.062 8.844 1 52.41 171 PHE A N 1
ATOM 1368 C CA . PHE A 1 171 ? 23.875 22.297 8.906 1 52.41 171 PHE A CA 1
ATOM 1369 C C . PHE A 1 171 ? 24.703 23.453 9.438 1 52.41 171 PHE A C 1
ATOM 1371 O O . PHE A 1 171 ? 24.5 24.594 9.055 1 52.41 171 PHE A O 1
ATOM 1378 N N . VAL A 1 172 ? 25.531 23.094 10.391 1 48.44 172 VAL A N 1
ATOM 1379 C CA . VAL A 1 172 ? 26.266 24.188 11.031 1 48.44 172 VAL A CA 1
ATOM 1380 C C . VAL A 1 172 ? 26.922 25.062 9.969 1 48.44 172 VAL A C 1
ATOM 1382 O O . VAL A 1 172 ? 26.953 26.281 10.094 1 48.4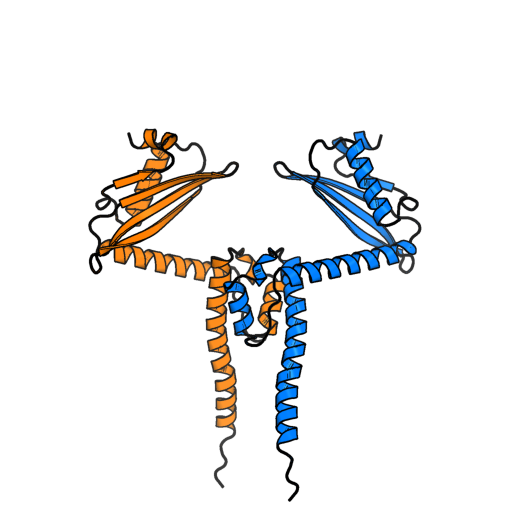4 172 VAL A O 1
ATOM 1385 N N . LYS A 1 173 ? 27.344 24.453 8.945 1 44.88 173 LYS A N 1
ATOM 1386 C CA . LYS A 1 173 ? 28 25.344 8 1 44.88 173 LYS A CA 1
ATOM 1387 C C . LYS A 1 173 ? 27 26.281 7.34 1 44.88 173 LYS A C 1
ATOM 1389 O O . LYS A 1 173 ? 27.344 27.406 6.953 1 44.88 173 LYS A O 1
ATOM 1394 N N . ALA A 1 174 ? 25.891 25.844 7.223 1 43.75 174 ALA A N 1
ATOM 1395 C CA . ALA A 1 174 ? 24.969 26.688 6.465 1 43.75 174 ALA A CA 1
ATOM 1396 C C . ALA A 1 174 ? 24.469 27.844 7.32 1 43.75 174 ALA A C 1
ATOM 1398 O O . ALA A 1 174 ? 24.078 28.891 6.793 1 43.75 174 ALA A O 1
ATOM 1399 N N . PHE A 1 175 ? 24.359 27.781 8.656 1 45.84 175 PHE A N 1
ATOM 1400 C CA . PHE A 1 175 ? 23.797 28.844 9.469 1 45.84 175 PHE A CA 1
ATOM 1401 C C . PHE A 1 175 ? 24.906 29.672 10.109 1 45.84 175 PHE A C 1
ATOM 1403 O O . PHE A 1 175 ? 24.641 30.672 10.773 1 45.84 175 PHE A O 1
ATOM 1410 N N . GLN A 1 176 ? 26.156 29.312 10 1 43 176 GLN A N 1
ATOM 1411 C CA . GLN A 1 176 ? 27.203 30.25 10.375 1 43 176 GLN A CA 1
ATOM 1412 C C . GLN A 1 176 ? 27.516 31.219 9.234 1 43 176 GLN A C 1
ATOM 1414 O O . GLN A 1 176 ? 27.562 30.812 8.07 1 43 176 GLN A O 1
ATOM 1419 N N . ASN B 1 1 ? -57.188 -20.844 17.281 1 29.55 1 ASN B N 1
ATOM 1420 C CA . ASN B 1 1 ? -56.375 -19.656 17.562 1 29.55 1 ASN B CA 1
ATOM 1421 C C . ASN B 1 1 ? -54.906 -20 17.734 1 29.55 1 ASN B C 1
ATOM 1423 O O . ASN B 1 1 ? -54.469 -20.438 18.812 1 29.55 1 ASN B O 1
ATOM 1427 N N . ILE B 1 2 ? -54.25 -20.625 16.766 1 35.47 2 ILE B N 1
ATOM 1428 C CA . ILE B 1 2 ? -52.969 -21.312 16.703 1 35.47 2 ILE B CA 1
ATOM 1429 C C . ILE B 1 2 ? -51.812 -20.328 17 1 35.47 2 ILE B C 1
ATOM 1431 O O . ILE B 1 2 ? -51.688 -19.312 16.297 1 35.47 2 ILE B O 1
ATOM 1435 N N . LEU B 1 3 ? -51.438 -20.172 18.25 1 35.75 3 LEU B N 1
ATOM 1436 C CA . LEU B 1 3 ? -50.344 -19.438 18.875 1 35.75 3 LEU B CA 1
ATOM 1437 C C . LEU B 1 3 ? -49.031 -19.641 18.109 1 35.75 3 LEU B C 1
ATOM 1439 O O . LEU B 1 3 ? -48.5 -20.75 18.062 1 35.75 3 LEU B O 1
ATOM 1443 N N . GLU B 1 4 ? -49 -19.078 16.875 1 41.91 4 GLU B N 1
ATOM 1444 C CA . GLU B 1 4 ? -47.75 -19.031 16.141 1 41.91 4 GLU B CA 1
ATOM 1445 C C . GLU B 1 4 ? -46.562 -18.719 17.062 1 41.91 4 GLU B C 1
ATOM 1447 O O . GLU B 1 4 ? -46.594 -17.719 17.797 1 41.91 4 GLU B O 1
ATOM 1452 N N . ASN B 1 5 ? -45.875 -19.766 17.484 1 45.06 5 ASN B N 1
ATOM 1453 C CA . ASN B 1 5 ? -44.844 -19.875 18.5 1 45.06 5 ASN B CA 1
ATOM 1454 C C . ASN B 1 5 ? -43.719 -18.875 18.297 1 45.06 5 ASN B C 1
ATOM 1456 O O . ASN B 1 5 ? -43.156 -18.781 17.203 1 45.06 5 ASN B O 1
ATOM 1460 N N . PRO B 1 6 ? -43.594 -17.891 19.188 1 50.28 6 PRO B N 1
ATOM 1461 C CA . PRO B 1 6 ? -42.594 -16.844 19.234 1 50.28 6 PRO B CA 1
ATOM 1462 C C . PRO B 1 6 ? -41.188 -17.375 18.906 1 50.28 6 PRO B C 1
ATOM 1464 O O . PRO B 1 6 ? -40.312 -16.609 18.516 1 50.28 6 PRO B O 1
ATOM 1467 N N . ILE B 1 7 ? -41 -18.609 19.016 1 50 7 ILE B N 1
ATOM 1468 C CA . ILE B 1 7 ? -39.688 -19.188 18.812 1 50 7 ILE B CA 1
ATOM 1469 C C . ILE B 1 7 ? -39.344 -19.203 17.312 1 50 7 ILE B C 1
ATOM 1471 O O . ILE B 1 7 ? -38.219 -18.906 16.922 1 50 7 ILE B O 1
ATOM 1475 N N . LYS B 1 8 ? -40.25 -19.547 16.469 1 44.97 8 LYS B N 1
ATOM 1476 C CA . LYS B 1 8 ? -39.969 -19.609 15.047 1 44.97 8 LYS B CA 1
ATOM 1477 C C . LYS B 1 8 ? -39.625 -18.219 14.492 1 44.97 8 LYS B C 1
ATOM 1479 O O . LYS B 1 8 ? -38.812 -18.094 13.578 1 44.97 8 LYS B O 1
ATOM 1484 N N . LYS B 1 9 ? -40.25 -17.25 15.016 1 42.47 9 LYS B N 1
ATOM 1485 C CA . LYS B 1 9 ? -39.906 -15.914 14.523 1 42.47 9 LYS B CA 1
ATOM 1486 C C . LYS B 1 9 ? -38.5 -15.508 14.953 1 42.47 9 LYS B C 1
ATOM 1488 O O . LYS B 1 9 ? -37.781 -14.859 14.203 1 42.47 9 LYS B O 1
ATOM 1493 N N . LYS B 1 10 ? -38.156 -15.82 16.094 1 44.47 10 LYS B N 1
ATOM 1494 C CA . LYS B 1 10 ? -36.781 -15.531 16.547 1 44.47 10 LYS B CA 1
ATOM 1495 C C . LYS B 1 10 ? -35.781 -16.359 15.75 1 44.47 10 LYS B C 1
ATOM 1497 O O . LYS B 1 10 ? -34.688 -15.859 15.414 1 44.47 10 LYS B O 1
ATOM 1502 N N . GLN B 1 11 ? -36.188 -17.578 15.414 1 45.91 11 GLN B N 1
ATOM 1503 C CA . GLN B 1 11 ? -35.281 -18.391 14.594 1 45.91 11 GLN B CA 1
ATOM 1504 C C . GLN B 1 11 ? -35.188 -17.859 13.172 1 45.91 11 GLN B C 1
ATOM 1506 O O . GLN B 1 11 ? -34.125 -17.859 12.57 1 45.91 11 GLN B O 1
ATOM 1511 N N . GLN B 1 12 ? -36.281 -17.438 12.586 1 47.56 12 GLN B N 1
ATOM 1512 C CA . GLN B 1 12 ? -36.25 -16.875 11.234 1 47.56 12 GLN B CA 1
ATOM 1513 C C . GLN B 1 12 ? -35.5 -15.547 11.219 1 47.56 12 GLN B C 1
ATOM 1515 O O . GLN B 1 12 ? -34.781 -15.242 10.25 1 47.56 12 GLN B O 1
ATOM 1520 N N . ILE B 1 13 ? -35.719 -14.656 12.211 1 43.88 13 ILE B N 1
ATOM 1521 C CA . ILE B 1 13 ? -34.938 -13.43 12.32 1 43.88 13 ILE B CA 1
ATOM 1522 C C . ILE B 1 13 ? -33.469 -13.766 12.57 1 43.88 13 ILE B C 1
ATOM 1524 O O . ILE B 1 13 ? -32.562 -13.156 11.984 1 43.88 13 ILE B O 1
ATOM 1528 N N . LEU B 1 14 ? -33.125 -14.75 13.414 1 45.72 14 LEU B N 1
ATOM 1529 C CA . LEU B 1 14 ? -31.75 -15.18 13.609 1 45.72 14 LEU B CA 1
ATOM 1530 C C . LEU B 1 14 ? -31.172 -15.789 12.336 1 45.72 14 LEU B C 1
ATOM 1532 O O . LEU B 1 14 ? -30 -15.609 12.023 1 45.72 14 LEU B O 1
ATOM 1536 N N . GLU B 1 15 ? -31.922 -16.641 11.703 1 46.06 15 GLU B N 1
ATOM 1537 C CA . GLU B 1 15 ? -31.422 -17.219 10.461 1 46.06 15 GLU B CA 1
ATOM 1538 C C . GLU B 1 15 ? -31.188 -16.141 9.406 1 46.06 15 GLU B C 1
ATOM 1540 O O . GLU B 1 15 ? -30.234 -16.219 8.633 1 46.06 15 GLU B O 1
ATOM 1545 N N . ARG B 1 16 ? -32.125 -15.305 9.234 1 43.38 16 ARG B N 1
ATOM 1546 C CA . ARG B 1 16 ? -31.906 -14.195 8.297 1 43.38 16 ARG B CA 1
ATOM 1547 C C . ARG B 1 16 ? -30.734 -13.328 8.727 1 43.38 16 ARG B C 1
ATOM 1549 O O . ARG B 1 16 ? -29.953 -12.867 7.887 1 43.38 16 ARG B O 1
ATOM 1556 N N . TRP B 1 17 ? -30.609 -12.992 9.969 1 46.09 17 TRP B N 1
ATOM 1557 C CA . TRP B 1 17 ? -29.516 -12.227 10.523 1 46.09 17 TRP B CA 1
ATOM 1558 C C . TRP B 1 17 ? -28.219 -13.031 10.5 1 46.09 17 TRP B C 1
ATOM 1560 O O . TRP B 1 17 ? -27.141 -12.484 10.273 1 46.09 17 TRP B O 1
ATOM 1570 N N . GLY B 1 18 ? -28.25 -14.336 10.773 1 47.19 18 GLY B N 1
ATOM 1571 C CA . GLY B 1 18 ? -27.109 -15.227 10.867 1 47.19 18 GLY B CA 1
ATOM 1572 C C . GLY B 1 18 ? -26.547 -15.625 9.523 1 47.19 18 GLY B C 1
ATOM 1573 O O . GLY B 1 18 ? -25.328 -15.727 9.352 1 47.19 18 GLY B O 1
ATOM 1574 N N . SER B 1 19 ? -27.375 -16.109 8.742 1 49.28 19 SER B N 1
ATOM 1575 C CA . SER B 1 19 ? -26.953 -16.609 7.441 1 49.28 19 SER B CA 1
ATOM 1576 C C . SER B 1 19 ? -26.375 -15.5 6.574 1 49.28 19 SER B C 1
ATOM 1578 O O . SER B 1 19 ? -25.391 -15.703 5.867 1 49.28 19 SER B O 1
ATOM 1580 N N . GLY B 1 20 ? -27 -14.383 6.574 1 54.34 20 GLY B N 1
ATOM 1581 C CA . GLY B 1 20 ? -26.484 -13.211 5.875 1 54.34 20 GLY B CA 1
ATOM 1582 C C . GLY B 1 20 ? -25.109 -12.789 6.348 1 54.34 20 GLY B C 1
ATOM 1583 O O . GLY B 1 20 ? -24.266 -12.406 5.539 1 54.34 20 GLY B O 1
ATOM 1584 N N . ASN B 1 21 ? -24.938 -13.062 7.684 1 63.06 21 ASN B N 1
ATOM 1585 C CA . ASN B 1 21 ? -23.656 -12.688 8.297 1 63.06 21 ASN B CA 1
ATOM 1586 C C . ASN B 1 21 ? -22.547 -13.633 7.879 1 63.06 21 ASN B C 1
ATOM 1588 O O . ASN B 1 21 ? -21.422 -13.195 7.621 1 63.06 21 ASN B O 1
ATOM 1592 N N . VAL B 1 22 ? -22.969 -14.992 7.773 1 67.06 22 VAL B N 1
ATOM 1593 C CA . VAL B 1 22 ? -21.953 -15.969 7.398 1 67.06 22 VAL B CA 1
ATOM 1594 C C . VAL B 1 22 ? -21.562 -15.773 5.938 1 67.06 22 VAL B C 1
ATOM 1596 O O . VAL B 1 22 ? -20.375 -15.828 5.598 1 67.06 22 VAL B O 1
ATOM 1599 N N . THR B 1 23 ? -22.562 -15.562 5.105 1 72.62 23 THR B N 1
ATOM 1600 C CA . THR B 1 23 ? -22.281 -15.32 3.691 1 72.62 23 THR B CA 1
ATOM 1601 C C . THR B 1 23 ? -21.453 -14.047 3.51 1 72.62 23 THR B C 1
ATOM 1603 O O . THR B 1 23 ? -20.5 -14.031 2.73 1 72.62 23 THR B O 1
ATOM 1606 N N . SER B 1 24 ? -21.766 -13.18 4.367 1 85.06 24 SER B N 1
ATOM 1607 C CA . SER B 1 24 ? -21.031 -11.93 4.289 1 85.06 24 SER B CA 1
ATOM 1608 C C . SER B 1 24 ? -19.594 -12.109 4.77 1 85.06 24 SER B C 1
ATOM 1610 O O . SER B 1 24 ? -18.656 -11.531 4.195 1 85.06 24 SER B O 1
ATOM 1612 N N . GLN B 1 25 ? -19.438 -13.062 5.688 1 92.62 25 GLN B N 1
ATOM 1613 C CA . GLN B 1 25 ? -18.109 -13.312 6.219 1 92.62 25 GLN B CA 1
ATOM 1614 C C . GLN B 1 25 ? -17.219 -13.977 5.176 1 92.62 25 GLN B C 1
ATOM 1616 O O . GLN B 1 25 ? -16.078 -13.57 4.973 1 92.62 25 GLN B O 1
ATOM 1621 N N . LYS B 1 26 ? -17.797 -14.992 4.637 1 93.06 26 LYS B N 1
ATOM 1622 C CA . LYS B 1 26 ? -17.031 -15.711 3.615 1 93.06 26 LYS B CA 1
ATOM 1623 C C . LYS B 1 26 ? -16.672 -14.797 2.447 1 93.06 26 LYS B C 1
ATOM 1625 O O . LYS B 1 26 ? -15.555 -14.82 1.946 1 93.06 26 LYS B O 1
ATOM 1630 N N . MET B 1 27 ? -17.641 -14.062 2.047 1 95.06 27 MET B N 1
ATOM 1631 C CA . MET B 1 27 ? -17.422 -13.133 0.943 1 95.06 27 MET B CA 1
ATOM 1632 C C . MET B 1 27 ? -16.359 -12.094 1.306 1 95.06 27 MET B C 1
ATOM 1634 O O . MET B 1 27 ? -15.5 -11.773 0.487 1 95.06 27 MET B O 1
ATOM 1638 N N . LEU B 1 28 ? -16.484 -11.656 2.479 1 96.38 28 LEU B N 1
ATOM 1639 C CA . LEU B 1 28 ? -15.508 -10.672 2.945 1 96.38 28 LEU B CA 1
ATOM 1640 C C . LEU B 1 28 ? -14.102 -11.266 2.975 1 96.38 28 LEU B C 1
ATOM 1642 O O . LEU B 1 28 ? -13.148 -10.648 2.5 1 96.38 28 LEU B O 1
ATOM 1646 N N . ASP B 1 29 ? -13.992 -12.438 3.502 1 96.5 29 ASP B N 1
ATOM 1647 C CA . ASP B 1 29 ? -12.688 -13.086 3.605 1 96.5 29 ASP B CA 1
ATOM 1648 C C . ASP B 1 29 ? -12.055 -13.273 2.227 1 96.5 29 ASP B C 1
ATOM 1650 O O . ASP B 1 29 ? -10.867 -13.016 2.039 1 96.5 29 ASP B O 1
ATOM 1654 N N . ALA B 1 30 ? -12.852 -13.703 1.342 1 96.62 30 ALA B N 1
ATOM 1655 C CA . ALA B 1 30 ? -12.367 -13.883 -0.024 1 96.62 30 ALA B CA 1
ATOM 1656 C C . ALA B 1 30 ? -11.953 -12.547 -0.64 1 96.62 30 ALA B C 1
ATOM 1658 O O . ALA B 1 30 ? -10.938 -12.469 -1.334 1 96.62 30 ALA B O 1
ATOM 1659 N N . ALA B 1 31 ? -12.695 -11.562 -0.433 1 97.44 31 ALA B N 1
ATOM 1660 C CA . ALA B 1 31 ? -12.422 -10.242 -0.992 1 97.44 31 ALA B CA 1
ATOM 1661 C C . ALA B 1 31 ? -11.148 -9.648 -0.394 1 97.44 31 ALA B C 1
ATOM 1663 O O . ALA B 1 31 ? -10.391 -8.969 -1.086 1 97.44 31 ALA B O 1
ATOM 1664 N N . ILE B 1 32 ? -10.93 -9.891 0.835 1 98.06 32 ILE B N 1
ATOM 1665 C CA . ILE B 1 32 ? -9.711 -9.406 1.488 1 98.06 32 ILE B CA 1
ATOM 1666 C C . ILE B 1 32 ? -8.492 -10.07 0.856 1 98.06 32 ILE B C 1
ATOM 1668 O O . ILE B 1 32 ? -7.504 -9.398 0.553 1 98.06 32 ILE B O 1
ATOM 1672 N N . LEU B 1 33 ? -8.625 -11.336 0.667 1 97.62 33 LEU B N 1
ATOM 1673 C CA . LEU B 1 33 ? -7.52 -12.047 0.034 1 97.62 33 LEU B CA 1
ATOM 1674 C C . LEU B 1 33 ? -7.238 -11.484 -1.355 1 97.62 33 LEU B C 1
ATOM 1676 O O . LEU B 1 33 ? -6.082 -11.242 -1.712 1 97.62 33 LEU B O 1
ATOM 1680 N N . ARG B 1 34 ? -8.234 -11.273 -2.055 1 97.44 34 ARG B N 1
ATOM 1681 C CA . ARG B 1 34 ? -8.086 -10.719 -3.398 1 97.44 34 ARG B CA 1
ATOM 1682 C C . ARG B 1 34 ? -7.469 -9.328 -3.354 1 97.44 34 ARG B C 1
ATOM 1684 O O . ARG B 1 34 ? -6.586 -9.008 -4.156 1 97.44 34 ARG B O 1
ATOM 1691 N N . PHE B 1 35 ? -7.93 -8.539 -2.461 1 98.31 35 PHE B N 1
ATOM 1692 C CA . PHE B 1 35 ? -7.438 -7.176 -2.293 1 98.31 35 PHE B CA 1
ATOM 1693 C C . PHE B 1 35 ? -5.945 -7.176 -1.974 1 98.31 35 PHE B C 1
ATOM 1695 O O . PHE B 1 35 ? -5.18 -6.414 -2.564 1 98.31 35 PHE B O 1
ATOM 1702 N N . ILE B 1 36 ? -5.516 -8.086 -1.125 1 98.31 36 ILE B N 1
ATOM 1703 C CA . ILE B 1 36 ? -4.121 -8.195 -0.705 1 98.31 36 ILE B CA 1
ATOM 1704 C C . ILE B 1 36 ? -3.256 -8.609 -1.893 1 98.31 36 ILE B C 1
ATOM 1706 O O . ILE B 1 36 ? -2.213 -8 -2.15 1 98.31 36 ILE B O 1
ATOM 1710 N N . ILE B 1 37 ? -3.732 -9.531 -2.607 1 96.5 37 ILE B N 1
ATOM 1711 C CA . ILE B 1 37 ? -2.953 -10.125 -3.689 1 96.5 37 ILE B CA 1
ATOM 1712 C C . ILE B 1 37 ? -2.926 -9.172 -4.883 1 96.5 37 ILE B C 1
ATOM 1714 O O . ILE B 1 37 ? -1.853 -8.82 -5.379 1 96.5 37 ILE B O 1
ATOM 1718 N N . GLU B 1 38 ? -3.986 -8.664 -5.309 1 96.88 38 GLU B N 1
ATOM 1719 C CA . GLU B 1 38 ? -4.086 -7.906 -6.551 1 96.88 38 GLU B CA 1
ATOM 1720 C C . GLU B 1 38 ? -3.539 -6.492 -6.383 1 96.88 38 GLU B C 1
ATOM 1722 O O . GLU B 1 38 ? -2.992 -5.918 -7.324 1 96.88 38 GLU B O 1
ATOM 1727 N N . ASP B 1 39 ? -3.75 -5.984 -5.215 1 96.5 39 ASP B N 1
ATOM 1728 C CA . ASP B 1 39 ? -3.279 -4.621 -4.996 1 96.5 39 ASP B CA 1
ATOM 1729 C C . ASP B 1 39 ? -1.956 -4.613 -4.23 1 96.5 39 ASP B C 1
ATOM 1731 O O . ASP B 1 39 ? -1.485 -3.555 -3.807 1 96.5 39 ASP B O 1
ATOM 1735 N N . ILE B 1 40 ? -1.449 -5.723 -4.023 1 96.19 40 ILE B N 1
ATOM 1736 C CA . ILE B 1 40 ? -0.13 -5.914 -3.432 1 96.19 40 ILE B CA 1
ATOM 1737 C C . ILE B 1 40 ? -0.047 -5.16 -2.105 1 96.19 40 ILE B C 1
ATOM 1739 O O . ILE B 1 40 ? 0.9 -4.406 -1.869 1 96.19 40 ILE B O 1
ATOM 1743 N N . GLN B 1 41 ? -0.971 -5.434 -1.261 1 97.38 41 GLN B N 1
ATOM 1744 C CA . GLN B 1 41 ? -1.012 -4.77 0.037 1 97.38 41 GLN B CA 1
ATOM 1745 C C . GLN B 1 41 ? -0.127 -5.484 1.052 1 97.38 41 GLN B C 1
ATOM 1747 O O . GLN B 1 41 ? -0.028 -6.715 1.038 1 97.38 41 GLN B O 1
ATOM 1752 N N . PRO B 1 42 ? 0.492 -4.703 2.018 1 97.25 42 PRO B N 1
ATOM 1753 C CA . PRO B 1 42 ? 1.126 -5.398 3.139 1 97.25 42 PRO B CA 1
ATOM 1754 C C . PRO B 1 42 ? 0.131 -6.203 3.973 1 97.25 42 PRO B C 1
ATOM 1756 O O . PRO B 1 42 ? -1.016 -5.781 4.145 1 97.25 42 PRO B O 1
ATOM 1759 N N . LEU B 1 43 ? 0.615 -7.281 4.574 1 97.69 43 LEU B N 1
ATOM 1760 C CA . LEU B 1 43 ? -0.275 -8.156 5.332 1 97.69 43 LEU B CA 1
ATOM 1761 C C . LEU B 1 43 ? -0.793 -7.453 6.582 1 97.69 43 LEU B C 1
ATOM 1763 O O . LEU B 1 43 ? -1.878 -7.773 7.074 1 97.69 43 LEU B O 1
ATOM 1767 N N . SER B 1 44 ? -0.069 -6.527 7.023 1 97.69 44 SER B N 1
ATOM 1768 C CA . SER B 1 44 ? -0.422 -5.836 8.258 1 97.69 44 SER B CA 1
ATOM 1769 C C . SER B 1 44 ? -1.623 -4.918 8.055 1 97.69 44 SER B C 1
ATOM 1771 O O . SER B 1 44 ? -2.207 -4.426 9.023 1 97.69 44 SER B O 1
ATOM 1773 N N . ILE B 1 45 ? -2.018 -4.711 6.859 1 98.25 45 ILE B N 1
ATOM 1774 C CA . ILE B 1 45 ? -3.088 -3.768 6.559 1 98.25 45 ILE B CA 1
ATOM 1775 C C . ILE B 1 45 ? -4.367 -4.195 7.27 1 98.25 45 ILE B C 1
ATOM 1777 O O . ILE B 1 45 ? -5.168 -3.354 7.688 1 98.25 45 ILE B O 1
ATOM 1781 N N . VAL B 1 46 ? -4.59 -5.461 7.48 1 98.25 46 VAL B N 1
ATOM 1782 C CA . VAL B 1 46 ? -5.832 -5.984 8.039 1 98.25 46 VAL B CA 1
ATOM 1783 C C . VAL B 1 46 ? -5.91 -5.645 9.531 1 98.25 46 VAL B C 1
ATOM 1785 O O . VAL B 1 46 ? -6.984 -5.715 10.133 1 98.25 46 VAL B O 1
ATOM 1788 N N . ASP B 1 47 ? -4.773 -5.273 10.055 1 98 47 ASP B N 1
ATOM 1789 C CA . ASP B 1 47 ? -4.734 -4.922 11.469 1 98 47 ASP B CA 1
ATOM 1790 C C . ASP B 1 47 ? -4.84 -3.408 11.664 1 98 47 ASP B C 1
ATOM 1792 O O . ASP B 1 47 ? -4.91 -2.926 12.797 1 98 47 ASP B O 1
ATOM 1796 N N . SER B 1 48 ? -4.773 -2.727 10.578 1 97.88 48 SER B N 1
ATOM 1797 C CA . SER B 1 48 ? -4.816 -1.271 10.664 1 97.88 48 SER B CA 1
ATOM 1798 C C . SER B 1 48 ? -6.191 -0.78 11.102 1 97.88 48 SER B C 1
ATOM 1800 O O . SER B 1 48 ? -7.207 -1.186 10.539 1 97.88 48 SER B O 1
ATOM 1802 N N . PRO B 1 49 ? -6.25 0.148 12.039 1 97.94 49 PRO B N 1
ATOM 1803 C CA . PRO B 1 49 ? -7.539 0.69 12.477 1 97.94 49 PRO B CA 1
ATOM 1804 C C . PRO B 1 49 ? -8.312 1.357 11.344 1 97.94 49 PRO B C 1
ATOM 1806 O O . PRO B 1 49 ? -9.539 1.229 11.273 1 97.94 49 PRO B O 1
ATOM 1809 N N . ALA B 1 50 ? -7.633 2.016 10.477 1 98.06 50 ALA B N 1
ATOM 1810 C CA . ALA B 1 50 ? -8.297 2.709 9.383 1 98.06 50 ALA B CA 1
ATOM 1811 C C . ALA B 1 50 ? -8.945 1.718 8.422 1 98.06 50 ALA B C 1
ATOM 1813 O O . ALA B 1 50 ? -10.062 1.94 7.945 1 98.06 50 ALA B O 1
ATOM 1814 N N . PHE B 1 51 ? -8.258 0.643 8.117 1 98.44 51 PHE B N 1
ATOM 1815 C CA . PHE B 1 51 ? -8.82 -0.39 7.25 1 98.44 51 PHE B CA 1
ATOM 1816 C C . PHE B 1 51 ? -10.016 -1.058 7.914 1 98.44 51 PHE B C 1
ATOM 1818 O O . PHE B 1 51 ? -11.062 -1.233 7.285 1 98.44 51 PHE B O 1
ATOM 1825 N N . ILE B 1 52 ? -9.836 -1.374 9.156 1 97.81 52 ILE B N 1
ATOM 1826 C CA . ILE B 1 52 ? -10.891 -2.029 9.922 1 97.81 52 ILE B CA 1
ATOM 1827 C C . ILE B 1 52 ? -12.133 -1.138 9.961 1 97.81 52 ILE B C 1
ATOM 1829 O O . ILE B 1 52 ? -13.25 -1.604 9.711 1 97.81 52 ILE B O 1
ATOM 1833 N N . ASN B 1 53 ? -11.953 0.104 10.242 1 97.06 53 ASN B N 1
ATOM 1834 C CA . ASN B 1 53 ? -13.062 1.045 10.273 1 97.06 53 ASN B CA 1
ATOM 1835 C C . ASN B 1 53 ? -13.758 1.145 8.914 1 97.06 53 ASN B C 1
ATOM 1837 O O . ASN B 1 53 ? -14.984 1.187 8.844 1 97.06 53 ASN B O 1
ATOM 1841 N N . LEU B 1 54 ? -13.023 1.143 7.91 1 97.5 54 LEU B N 1
ATOM 1842 C CA . LEU B 1 54 ? -13.562 1.226 6.559 1 97.5 54 LEU B CA 1
ATOM 1843 C C . LEU B 1 54 ? -14.469 0.037 6.258 1 97.5 54 LEU B C 1
ATOM 1845 O O . LEU B 1 54 ? -15.594 0.212 5.781 1 97.5 54 LEU B O 1
ATOM 1849 N N . VAL B 1 55 ? -14 -1.126 6.566 1 96.31 55 VAL B N 1
ATOM 1850 C CA . VAL B 1 55 ? -14.75 -2.344 6.301 1 96.31 55 VAL B CA 1
ATOM 1851 C C . VAL B 1 55 ? -16.016 -2.361 7.148 1 96.31 55 VAL B C 1
ATOM 1853 O O . VAL B 1 55 ? -17.094 -2.729 6.664 1 96.31 55 VAL B O 1
ATOM 1856 N N . ARG B 1 56 ? -15.953 -1.883 8.289 1 94.12 56 ARG B N 1
ATOM 1857 C CA . ARG B 1 56 ? -17.047 -2.02 9.25 1 94.12 56 ARG B CA 1
ATOM 1858 C C . ARG B 1 56 ? -18.156 -1.028 8.945 1 94.12 56 ARG B C 1
ATOM 1860 O O . ARG B 1 56 ? -19.281 -1.177 9.445 1 94.12 56 ARG B O 1
ATOM 1867 N N . ILE B 1 57 ? -17.922 -0.058 8.18 1 93.5 57 ILE B N 1
ATOM 1868 C CA . ILE B 1 57 ? -18.984 0.873 7.801 1 93.5 57 ILE B CA 1
ATOM 1869 C C . ILE B 1 57 ? -20.141 0.108 7.16 1 93.5 57 ILE B C 1
ATOM 1871 O O . ILE B 1 57 ? -21.297 0.354 7.48 1 93.5 57 ILE B O 1
ATOM 1875 N N . GLY B 1 58 ? -19.797 -0.868 6.309 1 91.06 58 GLY B N 1
ATOM 1876 C CA . GLY B 1 58 ? -20.828 -1.641 5.633 1 91.06 58 GLY B CA 1
ATOM 1877 C C . GLY B 1 58 ? -21.094 -2.982 6.289 1 91.06 58 GLY B C 1
ATOM 1878 O O . GLY B 1 58 ? -22.125 -3.604 6.047 1 91.06 58 GLY B O 1
ATOM 1879 N N . LEU B 1 59 ? -20.156 -3.352 7.102 1 93 59 LEU B N 1
ATOM 1880 C CA . LEU B 1 59 ? -20.25 -4.652 7.75 1 93 59 LEU B CA 1
ATOM 1881 C C . LEU B 1 59 ? -19.891 -4.547 9.234 1 93 59 LEU B C 1
ATOM 1883 O O . LEU B 1 59 ? -18.859 -5.059 9.664 1 93 59 LEU B O 1
ATOM 1887 N N . PRO B 1 60 ? -20.734 -4.027 9.945 1 91.19 60 PRO B N 1
ATOM 1888 C CA . PRO B 1 60 ? -20.422 -3.705 11.336 1 91.19 60 PRO B CA 1
ATOM 1889 C C . PRO B 1 60 ? -20.219 -4.945 12.203 1 91.19 60 PRO B C 1
ATOM 1891 O O . PRO B 1 60 ? -19.5 -4.895 13.203 1 91.19 60 PRO B O 1
ATOM 1894 N N . SER B 1 61 ? -20.688 -6.086 11.852 1 90.19 61 SER B N 1
ATOM 1895 C CA . SER B 1 61 ? -20.656 -7.246 12.734 1 90.19 61 SER B CA 1
ATOM 1896 C C . SER B 1 61 ? -19.672 -8.297 12.242 1 90.19 61 SER B C 1
ATOM 1898 O O . SER B 1 61 ? -19.578 -9.383 12.812 1 90.19 61 SER B O 1
ATOM 1900 N N . VAL B 1 62 ? -18.938 -8 11.297 1 90.5 62 VAL B N 1
ATOM 1901 C CA . VAL B 1 62 ? -18.047 -9 10.742 1 90.5 62 VAL B CA 1
ATOM 1902 C C . VAL B 1 62 ? -16.75 -9.055 11.555 1 90.5 62 VAL B C 1
ATOM 1904 O O . VAL B 1 62 ? -16.422 -8.102 12.266 1 90.5 62 VAL B O 1
ATOM 1907 N N . GLN B 1 63 ? -16.125 -10.18 11.453 1 94 63 GLN B N 1
ATOM 1908 C CA . GLN B 1 63 ? -14.781 -10.32 11.984 1 94 63 GLN B CA 1
ATOM 1909 C C . GLN B 1 63 ? -13.734 -10.188 10.875 1 94 63 GLN B C 1
ATOM 1911 O O . GLN B 1 63 ? -13.836 -10.852 9.844 1 94 63 GLN B O 1
ATOM 1916 N N . ILE B 1 64 ? -12.836 -9.352 11.133 1 96.62 64 ILE B N 1
ATOM 1917 C CA . ILE B 1 64 ? -11.727 -9.211 10.188 1 96.62 64 ILE B CA 1
ATOM 1918 C C . ILE B 1 64 ? -10.547 -10.07 10.641 1 96.62 64 ILE B C 1
ATOM 1920 O O . ILE B 1 64 ? -10.117 -9.984 11.789 1 96.62 64 ILE B O 1
ATOM 1924 N N . MET B 1 65 ? -10.156 -10.883 9.82 1 96.94 65 MET B N 1
ATOM 1925 C CA . MET B 1 65 ? -9.047 -11.766 10.164 1 96.94 65 MET B CA 1
ATOM 1926 C C . MET B 1 65 ? -7.797 -10.969 10.5 1 96.94 65 MET B C 1
ATOM 1928 O O . MET B 1 65 ? -7.574 -9.891 9.945 1 96.94 65 MET B O 1
ATOM 1932 N N . CYS B 1 66 ? -6.984 -11.453 11.297 1 97.56 66 CYS B N 1
ATOM 1933 C CA . CYS B 1 66 ? -5.73 -10.805 11.656 1 97.56 66 CYS B CA 1
ATOM 1934 C C . CYS B 1 66 ? -4.621 -11.195 10.688 1 97.56 66 CYS B C 1
ATOM 1936 O O . CYS B 1 66 ? -4.805 -12.07 9.844 1 97.56 66 CYS B O 1
ATOM 1938 N N . LYS B 1 67 ? -3.537 -10.594 10.867 1 98.31 67 LYS B N 1
ATOM 1939 C CA . LYS B 1 67 ? -2.375 -10.789 10 1 98.31 67 LYS B CA 1
ATOM 1940 C C . LYS B 1 67 ? -1.957 -12.25 9.961 1 98.31 67 LYS B C 1
ATOM 1942 O O . LYS B 1 67 ? -1.666 -12.789 8.891 1 98.31 67 LYS B O 1
ATOM 1947 N N . LYS B 1 68 ? -1.963 -12.859 11.062 1 98.06 68 LYS B N 1
ATOM 1948 C CA . LYS B 1 68 ? -1.538 -14.258 11.156 1 98.06 68 LYS B CA 1
ATOM 1949 C C . LYS B 1 68 ? -2.463 -15.164 10.352 1 98.06 68 LYS B C 1
ATOM 1951 O O . LYS B 1 68 ? -1.998 -16.031 9.602 1 98.06 68 LYS B O 1
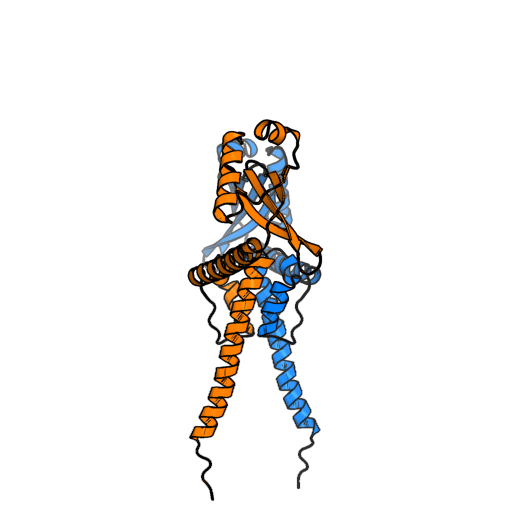ATOM 1956 N N . THR B 1 69 ? -3.723 -15.055 10.578 1 97.75 69 THR B N 1
ATOM 1957 C CA . THR B 1 69 ? -4.703 -15.844 9.844 1 97.75 69 THR B CA 1
ATOM 1958 C C . THR B 1 69 ? -4.598 -15.57 8.344 1 97.75 69 THR B C 1
ATOM 1960 O O . THR B 1 69 ? -4.684 -16.5 7.535 1 97.75 69 THR B O 1
ATOM 1963 N N . LEU B 1 70 ? -4.461 -14.312 8 1 98.38 70 LEU B N 1
ATOM 1964 C CA . LEU B 1 70 ? -4.305 -13.93 6.602 1 98.38 70 LEU B CA 1
ATOM 1965 C C . LEU B 1 70 ? -3.111 -14.648 5.977 1 98.38 70 LEU B C 1
ATOM 1967 O O . LEU B 1 70 ? -3.215 -15.18 4.871 1 98.38 70 LEU B O 1
ATOM 1971 N N . LYS B 1 71 ? -2 -14.602 6.66 1 98.19 71 LYS B N 1
ATOM 1972 C CA . LYS B 1 71 ? -0.799 -15.281 6.184 1 98.19 71 LYS B CA 1
ATOM 1973 C C . LYS B 1 71 ? -1.062 -16.766 5.957 1 98.19 71 LYS B C 1
ATOM 1975 O O . LYS B 1 71 ? -0.662 -17.328 4.934 1 98.19 71 LYS B O 1
ATOM 1980 N N . THR B 1 72 ? -1.717 -17.344 6.848 1 97.88 72 THR B N 1
ATOM 1981 C CA . THR B 1 72 ? -2.047 -18.75 6.746 1 97.88 72 THR B CA 1
ATOM 1982 C C . THR B 1 72 ? -2.93 -19.016 5.531 1 97.88 72 THR B C 1
ATOM 1984 O O . THR B 1 72 ? -2.682 -19.953 4.77 1 97.88 72 THR B O 1
ATOM 1987 N N . ARG B 1 73 ? -3.93 -18.234 5.383 1 97.12 73 ARG B N 1
ATOM 1988 C CA . ARG B 1 73 ? -4.844 -18.406 4.254 1 97.12 73 ARG B CA 1
ATOM 1989 C C . ARG B 1 73 ? -4.121 -18.188 2.928 1 97.12 73 ARG B C 1
ATOM 1991 O O . ARG B 1 73 ? -4.387 -18.891 1.953 1 97.12 73 ARG B O 1
ATOM 1998 N N . LEU B 1 74 ? -3.287 -17.234 2.869 1 97.31 74 LEU B N 1
ATOM 1999 C CA . LEU B 1 74 ? -2.496 -16.984 1.67 1 97.31 74 LEU B CA 1
ATOM 2000 C C . LEU B 1 74 ? -1.625 -18.203 1.336 1 97.31 74 LEU B C 1
ATOM 2002 O O . LEU B 1 74 ? -1.553 -18.609 0.178 1 97.31 74 LEU B O 1
ATOM 2006 N N . ASN B 1 75 ? -1.021 -18.703 2.344 1 97.12 75 ASN B N 1
ATOM 2007 C CA . ASN B 1 75 ? -0.192 -19.875 2.145 1 97.12 75 ASN B CA 1
ATOM 2008 C C . ASN 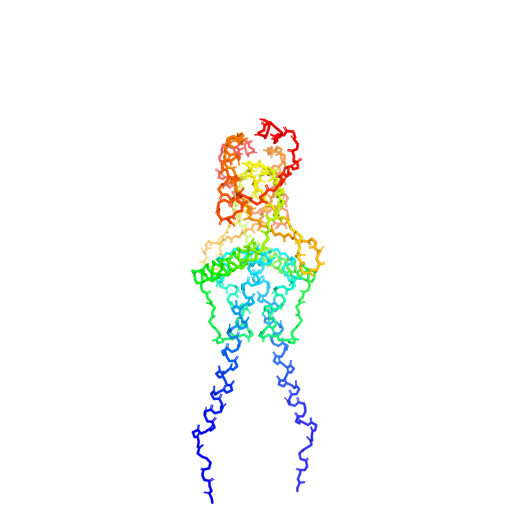B 1 75 ? -1.015 -21.062 1.639 1 97.12 75 ASN B C 1
ATOM 2010 O O . ASN B 1 75 ? -0.58 -21.781 0.742 1 97.12 75 ASN B O 1
ATOM 2014 N N . HIS B 1 76 ? -2.09 -21.234 2.182 1 96.88 76 HIS B N 1
ATOM 2015 C CA . HIS B 1 76 ? -2.979 -22.297 1.737 1 96.88 76 HIS B CA 1
ATOM 2016 C C . HIS B 1 76 ? -3.354 -22.125 0.269 1 96.88 76 HIS B C 1
ATOM 2018 O O . HIS B 1 76 ? -3.348 -23.094 -0.494 1 96.88 76 HIS B O 1
ATOM 2024 N N . THR B 1 77 ? -3.746 -20.922 -0.059 1 95 77 THR B N 1
ATOM 2025 C CA . THR B 1 77 ? -4.086 -20.625 -1.447 1 95 77 THR B CA 1
ATOM 2026 C C . THR B 1 77 ? -2.908 -20.938 -2.367 1 95 77 THR B C 1
ATOM 2028 O O . THR B 1 77 ? -3.084 -21.531 -3.432 1 95 77 THR B O 1
ATOM 2031 N N . TYR B 1 78 ? -1.776 -20.578 -1.954 1 94.94 78 TYR B N 1
ATOM 2032 C CA . TYR B 1 78 ? -0.562 -20.828 -2.719 1 94.94 78 TYR B CA 1
ATOM 2033 C C . TYR B 1 78 ? -0.335 -22.328 -2.891 1 94.94 78 TYR B C 1
ATOM 2035 O O . TYR B 1 78 ? -0.092 -22.812 -4.004 1 94.94 78 TYR B O 1
ATOM 2043 N N . TYR B 1 79 ? -0.435 -23.078 -1.865 1 96.25 79 TYR B N 1
ATOM 2044 C CA . TYR B 1 79 ? -0.184 -24.516 -1.905 1 96.25 79 TYR B CA 1
ATOM 2045 C C . TYR B 1 79 ? -1.215 -25.219 -2.773 1 96.25 79 TYR B C 1
ATOM 2047 O O . TYR B 1 79 ? -0.885 -26.172 -3.492 1 96.25 79 TYR B O 1
ATOM 2055 N N . ASN B 1 80 ? -2.371 -24.734 -2.666 1 96.25 80 ASN B N 1
ATOM 2056 C CA . ASN B 1 80 ? -3.406 -25.297 -3.52 1 96.25 80 ASN B CA 1
ATOM 2057 C C . ASN B 1 80 ? -3.107 -25.062 -4.996 1 96.25 80 ASN B C 1
ATOM 2059 O O . ASN B 1 80 ? -3.279 -25.969 -5.82 1 96.25 80 ASN B O 1
ATOM 2063 N N . MET B 1 81 ? -2.756 -23.891 -5.285 1 95.56 81 MET B N 1
ATOM 2064 C CA . MET B 1 81 ? -2.408 -23.562 -6.664 1 95.56 81 MET B CA 1
ATOM 2065 C C . MET B 1 81 ? -1.223 -24.406 -7.141 1 95.56 81 MET B C 1
ATOM 2067 O O . MET B 1 81 ? -1.227 -24.906 -8.258 1 95.56 81 MET B O 1
ATOM 2071 N N . LYS B 1 82 ? -0.228 -24.484 -6.27 1 96.44 82 LYS B N 1
ATOM 2072 C CA . LYS B 1 82 ? 0.958 -25.266 -6.594 1 96.44 82 LYS B CA 1
ATOM 2073 C C . LYS B 1 82 ? 0.597 -26.734 -6.82 1 96.44 82 LYS B C 1
ATOM 2075 O O . LYS B 1 82 ? 1.035 -27.344 -7.801 1 96.44 82 LYS B O 1
ATOM 2080 N N . SER B 1 83 ? -0.18 -27.234 -5.961 1 97.06 83 SER B N 1
ATOM 2081 C CA . SER B 1 83 ? -0.602 -28.641 -6.066 1 97.06 83 SER B CA 1
ATOM 2082 C C . SER B 1 83 ? -1.388 -28.875 -7.352 1 97.06 83 SER B C 1
ATOM 2084 O O . SER B 1 83 ? -1.189 -29.891 -8.023 1 97.06 83 SER B O 1
ATOM 2086 N N . ALA B 1 84 ? -2.209 -27.969 -7.68 1 96.88 84 ALA B N 1
ATOM 2087 C CA . ALA B 1 84 ? -2.984 -28.078 -8.914 1 96.88 84 ALA B CA 1
ATOM 2088 C C . ALA B 1 84 ? -2.072 -28.078 -10.141 1 96.88 84 ALA B C 1
ATOM 2090 O O . ALA B 1 84 ? -2.283 -28.844 -11.078 1 96.88 84 ALA B O 1
ATOM 2091 N N . LEU B 1 85 ? -1.105 -27.219 -10.117 1 97.06 85 LEU B N 1
ATOM 2092 C CA . LEU B 1 85 ? -0.153 -27.156 -11.219 1 97.06 85 LEU B CA 1
ATOM 2093 C C . LEU B 1 85 ? 0.655 -28.453 -11.32 1 97.06 85 LEU B C 1
ATOM 2095 O O . LEU B 1 85 ? 0.834 -28.984 -12.414 1 97.06 85 LEU B O 1
ATOM 2099 N N . GLU B 1 86 ? 1.104 -28.891 -10.18 1 96.62 86 GLU B N 1
ATOM 2100 C CA . GLU B 1 86 ? 1.846 -30.141 -10.156 1 96.62 86 GLU B CA 1
ATOM 2101 C C . GLU B 1 86 ? 1.018 -31.281 -10.734 1 96.62 86 GLU B C 1
ATOM 2103 O O . GLU B 1 86 ? 1.526 -32.094 -11.516 1 96.62 86 GLU B O 1
ATOM 2108 N N . ASN B 1 87 ? -0.175 -31.328 -10.352 1 96.25 87 ASN B N 1
ATOM 2109 C CA . ASN B 1 87 ? -1.069 -32.344 -10.859 1 96.25 87 ASN B CA 1
ATOM 2110 C C . ASN B 1 87 ? -1.246 -32.25 -12.367 1 96.25 87 ASN B C 1
ATOM 2112 O O . ASN B 1 87 ? -1.226 -33.25 -13.078 1 96.25 87 ASN B O 1
ATOM 2116 N N . LYS B 1 88 ? -1.406 -31.078 -12.836 1 95.81 88 LYS B N 1
ATOM 2117 C CA . LYS B 1 88 ? -1.531 -30.844 -14.273 1 95.81 88 LYS B CA 1
ATOM 2118 C C . LYS B 1 88 ? -0.281 -31.297 -15.016 1 95.81 88 LYS B C 1
ATOM 2120 O O . LYS B 1 88 ? -0.376 -31.938 -16.062 1 95.81 88 LYS B O 1
ATOM 2125 N N . LEU B 1 89 ? 0.851 -31.062 -14.469 1 95.88 89 LEU B N 1
ATOM 2126 C CA . LEU B 1 89 ? 2.123 -31.344 -15.133 1 95.88 89 LEU B CA 1
ATOM 2127 C C . LEU B 1 89 ? 2.414 -32.844 -15.148 1 95.88 89 LEU B C 1
ATOM 2129 O O . LEU B 1 89 ? 3.225 -33.312 -15.953 1 95.88 89 LEU B O 1
ATOM 2133 N N . THR B 1 90 ? 1.768 -33.562 -14.234 1 94.62 90 THR B N 1
ATOM 2134 C CA . THR B 1 90 ? 1.945 -35 -14.25 1 94.62 90 THR B CA 1
ATOM 2135 C C . THR B 1 90 ? 1.432 -35.594 -15.562 1 94.62 90 THR B C 1
ATOM 2137 O O . THR B 1 90 ? 1.915 -36.656 -16 1 94.62 90 THR B O 1
ATOM 2140 N N . GLN B 1 91 ? 0.584 -34.875 -16.188 1 93.69 91 GLN B N 1
ATOM 2141 C CA . GLN B 1 91 ? -0.039 -35.375 -17.406 1 93.69 91 GLN B CA 1
ATOM 2142 C C . GLN B 1 91 ? 0.684 -34.875 -18.656 1 93.69 91 GLN B C 1
ATOM 2144 O O . GLN B 1 91 ? 0.306 -35.219 -19.781 1 93.69 91 GLN B O 1
ATOM 2149 N N . ILE B 1 92 ? 1.602 -34.062 -18.453 1 95.5 92 ILE B N 1
ATOM 2150 C CA . ILE B 1 92 ? 2.342 -33.469 -19.547 1 95.5 92 ILE B CA 1
ATOM 2151 C C . ILE B 1 92 ? 3.717 -34.125 -19.672 1 95.5 92 ILE B C 1
ATOM 2153 O O . ILE B 1 92 ? 4.453 -34.219 -18.688 1 95.5 92 ILE B O 1
ATOM 2157 N N . GLU B 1 93 ? 4.109 -34.469 -20.797 1 93.62 93 GLU B N 1
ATOM 2158 C CA . GLU B 1 93 ? 5.352 -35.219 -20.984 1 93.62 93 GLU B CA 1
ATOM 2159 C C . GLU B 1 93 ? 6.512 -34.312 -21.328 1 93.62 93 GLU B C 1
ATOM 2161 O O . GLU B 1 93 ? 7.652 -34.562 -20.938 1 93.62 93 GLU B O 1
ATOM 2166 N N . ILE B 1 94 ? 6.199 -33.281 -22.094 1 94.81 94 ILE B N 1
ATOM 2167 C CA . ILE B 1 94 ? 7.258 -32.406 -22.562 1 94.81 94 ILE B CA 1
ATOM 2168 C C . ILE B 1 94 ? 6.914 -30.953 -22.203 1 94.81 94 ILE B C 1
ATOM 2170 O O . ILE B 1 94 ? 5.809 -30.484 -22.5 1 94.81 94 ILE B O 1
ATOM 2174 N N . VAL B 1 95 ? 7.816 -30.359 -21.594 1 97.06 95 VAL B N 1
ATOM 2175 C CA . VAL B 1 95 ? 7.629 -28.953 -21.234 1 97.06 95 VAL B CA 1
ATOM 2176 C C . VAL B 1 95 ? 8.867 -28.156 -21.609 1 97.06 95 VAL B C 1
ATOM 2178 O O . VAL B 1 95 ? 9.93 -28.719 -21.859 1 97.06 95 VAL B O 1
ATOM 2181 N N . SER B 1 96 ? 8.734 -26.891 -21.797 1 96.19 96 SER B N 1
ATOM 2182 C CA . SER B 1 96 ? 9.836 -25.938 -21.922 1 96.19 96 SER B CA 1
ATOM 2183 C C . SER B 1 96 ? 9.766 -24.875 -20.828 1 96.19 96 SER B C 1
ATOM 2185 O O . SER B 1 96 ? 8.711 -24.641 -20.25 1 96.19 96 SER B O 1
ATOM 2187 N N . THR B 1 97 ? 10.945 -24.328 -20.516 1 95.69 97 THR B N 1
ATOM 2188 C CA . THR B 1 97 ? 10.977 -23.297 -19.5 1 95.69 97 THR B CA 1
ATOM 2189 C C . THR B 1 97 ? 11.727 -22.062 -20 1 95.69 97 THR B C 1
ATOM 2191 O O . THR B 1 97 ? 12.578 -22.172 -20.891 1 95.69 97 THR B O 1
ATOM 2194 N N . THR B 1 98 ? 11.281 -21.031 -19.547 1 93.62 98 THR B N 1
ATOM 2195 C CA . THR B 1 98 ? 11.992 -19.766 -19.766 1 93.62 98 THR B CA 1
ATOM 2196 C C . THR B 1 98 ? 12.383 -19.125 -18.438 1 93.62 98 THR B C 1
ATOM 2198 O O . THR B 1 98 ? 11.609 -19.172 -17.484 1 93.62 98 THR B O 1
ATOM 2201 N N . ALA B 1 99 ? 13.602 -18.688 -18.359 1 91.44 99 ALA B N 1
ATOM 2202 C CA . ALA B 1 99 ? 14.102 -18.031 -17.141 1 91.44 99 ALA B CA 1
ATOM 2203 C C . ALA B 1 99 ? 14.602 -16.625 -17.453 1 91.44 99 ALA B C 1
ATOM 2205 O O . ALA B 1 99 ? 15.016 -16.344 -18.578 1 91.44 99 ALA B O 1
ATOM 2206 N N . ASP B 1 100 ? 14.391 -15.758 -16.453 1 86.88 100 ASP B N 1
ATOM 2207 C CA . ASP B 1 100 ? 14.828 -14.375 -16.578 1 86.88 100 ASP B CA 1
ATOM 2208 C C . ASP B 1 100 ? 15.484 -13.891 -15.281 1 86.88 100 ASP B C 1
ATOM 2210 O O . ASP B 1 100 ? 15.125 -14.336 -14.188 1 86.88 100 ASP B O 1
ATOM 2214 N N . LEU B 1 101 ? 16.578 -13.172 -15.492 1 85 101 LEU B N 1
ATOM 2215 C CA . LEU B 1 101 ? 17.25 -12.484 -14.391 1 85 101 LEU B CA 1
ATOM 2216 C C . LEU B 1 101 ? 17.141 -10.969 -14.555 1 85 101 LEU B C 1
ATOM 2218 O O . LEU B 1 101 ? 17.484 -10.43 -15.617 1 85 101 LEU B O 1
ATOM 2222 N N . TRP B 1 102 ? 16.609 -10.312 -13.625 1 84.56 102 TRP B N 1
ATOM 2223 C CA . TRP B 1 102 ? 16.562 -8.859 -13.688 1 84.56 102 TRP B CA 1
ATOM 2224 C C . TRP B 1 102 ? 17.031 -8.242 -12.375 1 84.56 102 TRP B C 1
ATOM 2226 O O . TRP B 1 102 ? 17 -8.891 -11.328 1 84.56 102 TRP B O 1
ATOM 2236 N N . SER B 1 103 ? 17.641 -7.141 -12.523 1 81.38 103 SER B N 1
ATOM 2237 C CA . SER B 1 103 ? 18.156 -6.422 -11.359 1 81.38 103 SER B CA 1
ATOM 2238 C C . SER B 1 103 ? 17.5 -5.055 -11.219 1 81.38 103 SER B C 1
ATOM 2240 O O . SER B 1 103 ? 17.141 -4.426 -12.219 1 81.38 103 SER B O 1
ATOM 2242 N N . LYS B 1 104 ? 17.109 -4.801 -10.102 1 78.19 104 LYS B N 1
ATOM 2243 C CA . LYS B 1 104 ? 16.641 -3.465 -9.75 1 78.19 104 LYS B CA 1
ATOM 2244 C C . LYS B 1 104 ? 17.391 -2.922 -8.539 1 78.19 104 LYS B C 1
ATOM 2246 O O . LYS B 1 104 ? 17.312 -3.504 -7.449 1 78.19 104 LYS B O 1
ATOM 2251 N N . ALA B 1 105 ? 18.047 -1.78 -8.75 1 77.62 105 ALA B N 1
ATOM 2252 C CA . ALA B 1 105 ? 18.906 -1.195 -7.73 1 77.62 105 ALA B CA 1
ATOM 2253 C C . ALA B 1 105 ? 19.969 -2.193 -7.266 1 77.62 105 ALA B C 1
ATOM 2255 O O . ALA B 1 105 ? 20.766 -2.672 -8.07 1 77.62 105 ALA B O 1
ATOM 2256 N N . LYS B 1 106 ? 20 -2.736 -6.07 1 78.56 106 LYS B N 1
ATOM 2257 C CA . LYS B 1 106 ? 21.031 -3.631 -5.562 1 78.56 106 LYS B CA 1
ATOM 2258 C C . LYS B 1 106 ? 20.5 -5.043 -5.359 1 78.56 106 LYS B C 1
ATOM 2260 O O . LYS B 1 106 ? 21.078 -5.836 -4.617 1 78.56 106 LYS B O 1
ATOM 2265 N N . ARG B 1 107 ? 19.422 -5.168 -6.094 1 86.81 107 ARG B N 1
ATOM 2266 C CA . ARG B 1 107 ? 18.812 -6.488 -5.922 1 86.81 107 ARG B CA 1
ATOM 2267 C C . ARG B 1 107 ? 18.625 -7.188 -7.266 1 86.81 107 ARG B C 1
ATOM 2269 O O . ARG B 1 107 ? 18.344 -6.539 -8.273 1 86.81 107 ARG B O 1
ATOM 2276 N N . SER B 1 108 ? 18.891 -8.492 -7.191 1 87.62 108 SER B N 1
ATOM 2277 C CA . SER B 1 108 ? 18.672 -9.305 -8.383 1 87.62 108 SER B CA 1
ATOM 2278 C C . SER B 1 108 ? 17.578 -10.344 -8.156 1 87.62 108 SER B C 1
ATOM 2280 O O . SER B 1 108 ? 17.422 -10.859 -7.043 1 87.62 108 SER B O 1
ATOM 2282 N N . PHE B 1 109 ? 16.859 -10.594 -9.242 1 90.56 109 PHE B N 1
ATOM 2283 C CA . PHE B 1 109 ? 15.742 -11.523 -9.148 1 90.56 109 PHE B CA 1
ATOM 2284 C C . PHE B 1 109 ? 15.797 -12.547 -10.281 1 90.56 109 PHE B C 1
ATOM 2286 O O . PHE B 1 109 ? 16.234 -12.234 -11.391 1 90.56 109 PHE B O 1
ATOM 2293 N N . PHE B 1 110 ? 15.328 -13.75 -9.875 1 91.19 110 PHE B N 1
ATOM 2294 C CA . PHE B 1 110 ? 15.234 -14.867 -10.805 1 91.19 110 PHE B CA 1
ATOM 2295 C C . PHE B 1 110 ? 13.789 -15.289 -11 1 91.19 110 PHE B C 1
ATOM 2297 O O . PHE B 1 110 ? 13.07 -15.539 -10.031 1 91.19 110 PHE B O 1
ATOM 2304 N N . GLY B 1 111 ? 13.391 -15.305 -12.305 1 94.5 111 GLY B N 1
ATOM 2305 C CA . GLY B 1 111 ? 12.07 -15.773 -12.664 1 94.5 111 GLY B CA 1
ATOM 2306 C C . GLY B 1 111 ? 12.094 -16.938 -13.641 1 94.5 111 GLY B C 1
ATOM 2307 O O . GLY B 1 111 ? 12.922 -16.969 -14.547 1 94.5 111 GLY B O 1
ATOM 2308 N N . MET B 1 112 ? 11.117 -17.859 -13.383 1 95.31 112 MET B N 1
ATOM 2309 C CA . MET B 1 112 ? 11.023 -19 -14.289 1 95.31 112 MET B CA 1
ATOM 2310 C C . MET B 1 112 ? 9.57 -19.281 -14.656 1 95.31 112 MET B C 1
ATOM 2312 O O . MET B 1 112 ? 8.695 -19.266 -13.789 1 95.31 112 MET B O 1
ATOM 2316 N N . THR B 1 113 ? 9.375 -19.516 -15.93 1 96.94 113 THR B N 1
ATOM 2317 C CA . THR B 1 113 ? 8.055 -19.844 -16.469 1 96.94 113 THR B CA 1
ATOM 2318 C C . THR B 1 113 ? 8.094 -21.188 -17.203 1 96.94 113 THR B C 1
ATOM 2320 O O . THR B 1 113 ? 9.047 -21.469 -17.938 1 96.94 113 THR B O 1
ATOM 2323 N N . ILE B 1 114 ? 7.055 -21.938 -17.016 1 97.31 114 ILE B N 1
ATOM 2324 C CA . ILE B 1 114 ? 6.941 -23.219 -17.719 1 97.31 114 ILE B CA 1
ATOM 2325 C C . ILE B 1 114 ? 5.895 -23.094 -18.828 1 97.31 114 ILE B C 1
ATOM 2327 O O . ILE B 1 114 ? 4.906 -22.375 -18.672 1 97.31 114 ILE B O 1
ATOM 2331 N N . HIS B 1 115 ? 6.188 -23.766 -19.875 1 97.25 115 HIS B N 1
ATOM 2332 C CA . HIS B 1 115 ? 5.312 -23.797 -21.031 1 97.25 115 HIS B CA 1
ATOM 2333 C C . HIS B 1 115 ? 5.027 -25.234 -21.484 1 97.25 115 HIS B C 1
ATOM 2335 O O . HIS B 1 115 ? 5.918 -26.078 -21.453 1 97.25 115 HIS B O 1
ATOM 2341 N N . TRP B 1 116 ? 3.777 -25.438 -21.875 1 97.12 116 TRP B N 1
ATOM 2342 C CA . TRP B 1 116 ? 3.428 -26.734 -22.422 1 97.12 116 TRP B CA 1
ATOM 2343 C C . TRP B 1 116 ? 2.266 -26.641 -23.391 1 97.12 116 TRP B C 1
ATOM 2345 O O . TRP B 1 116 ? 1.677 -25.562 -23.547 1 97.12 116 TRP B O 1
ATOM 2355 N N . ILE B 1 117 ? 2.121 -27.656 -24.094 1 95.69 117 ILE B N 1
ATOM 2356 C CA . ILE B 1 117 ? 0.974 -27.766 -25 1 95.69 117 ILE B CA 1
ATOM 2357 C C . ILE B 1 117 ? -0.1 -28.641 -24.344 1 95.69 117 ILE B C 1
ATOM 2359 O O . ILE B 1 117 ? 0.156 -29.797 -24 1 95.69 117 ILE B O 1
ATOM 2363 N N . ASN B 1 118 ? -1.268 -28.078 -24.141 1 94.44 118 ASN B N 1
ATOM 2364 C CA . ASN B 1 118 ? -2.389 -28.859 -23.625 1 94.44 118 ASN B CA 1
ATOM 2365 C C . ASN B 1 118 ? -2.758 -30 -24.578 1 94.44 118 ASN B C 1
ATOM 2367 O O . ASN B 1 118 ? -3.102 -29.75 -25.75 1 94.44 118 ASN B O 1
ATOM 2371 N N . PRO B 1 119 ? -2.766 -31.125 -24.094 1 92.06 119 PRO B N 1
ATOM 2372 C CA . PRO B 1 119 ? -3.01 -32.25 -25 1 92.06 119 PRO B CA 1
ATOM 2373 C C . PRO B 1 119 ? -4.453 -32.312 -25.484 1 92.06 119 PRO B C 1
ATOM 2375 O O . PRO B 1 119 ? -4.723 -32.875 -26.547 1 92.06 119 PRO B O 1
ATOM 2378 N N . GLU B 1 120 ? -5.336 -31.703 -24.703 1 92.56 120 GLU B N 1
ATOM 2379 C CA . GLU B 1 120 ? -6.754 -31.766 -25.047 1 92.56 120 GLU B CA 1
ATOM 2380 C C . GLU B 1 120 ? -7.105 -30.766 -26.141 1 92.56 120 GLU B C 1
ATOM 2382 O O . GLU B 1 120 ? -7.84 -31.078 -27.078 1 92.56 120 GLU B O 1
ATOM 2387 N N . ASN B 1 121 ? -6.551 -29.594 -26.094 1 94.19 121 ASN B N 1
ATOM 2388 C CA . ASN B 1 121 ? -6.961 -28.562 -27.016 1 94.19 121 ASN B CA 1
ATOM 2389 C C . ASN B 1 121 ? -5.781 -28.047 -27.844 1 94.19 121 ASN B C 1
ATOM 2391 O O . ASN B 1 121 ? -5.941 -27.156 -28.688 1 94.19 121 ASN B O 1
ATOM 2395 N N . LEU B 1 122 ? -4.582 -28.516 -27.578 1 94.12 122 LEU B N 1
ATOM 2396 C CA . LEU B 1 122 ? -3.344 -28.234 -28.297 1 94.12 122 LEU B CA 1
ATOM 2397 C C . LEU B 1 122 ? -2.967 -26.766 -28.172 1 94.12 122 LEU B C 1
ATOM 2399 O O . LEU B 1 122 ? -2.193 -26.25 -28.984 1 94.12 122 LEU B O 1
ATOM 2403 N N . LYS B 1 123 ? -3.549 -26.125 -27.188 1 96.5 123 LYS B N 1
ATOM 2404 C CA . LYS B 1 123 ? -3.199 -24.734 -26.938 1 96.5 123 LYS B CA 1
ATOM 2405 C C . LYS B 1 123 ? -1.97 -24.641 -26.031 1 96.5 123 LYS B C 1
ATOM 2407 O O . LYS B 1 123 ? -1.766 -25.469 -25.156 1 96.5 123 LYS B O 1
ATOM 2412 N N . ARG B 1 124 ? -1.227 -23.625 -26.297 1 96.88 124 ARG B N 1
ATOM 2413 C CA . ARG B 1 124 ? -0.079 -23.344 -25.438 1 96.88 124 ARG B CA 1
ATOM 2414 C C . ARG B 1 124 ? -0.525 -22.781 -24.094 1 96.88 124 ARG B C 1
ATOM 2416 O O . ARG B 1 124 ? -1.368 -21.891 -24.031 1 96.88 124 ARG B O 1
ATOM 2423 N N . GLU B 1 125 ? -0.019 -23.359 -23.109 1 97.62 125 GLU B N 1
ATOM 2424 C CA . GLU B 1 125 ? -0.273 -22.891 -21.75 1 97.62 125 GLU B CA 1
ATOM 2425 C C . GLU B 1 125 ? 1.031 -22.609 -21.016 1 97.62 125 GLU B C 1
ATOM 2427 O O . GLU B 1 125 ? 2.084 -23.141 -21.391 1 97.62 125 GLU B O 1
ATOM 2432 N N . SER B 1 126 ? 0.946 -21.719 -20.047 1 98 126 SER B N 1
ATOM 2433 C CA . SER B 1 126 ? 2.125 -21.391 -19.25 1 98 126 SER B CA 1
ATOM 2434 C C . SER B 1 126 ? 1.751 -21.094 -17.812 1 98 126 SER B C 1
ATOM 2436 O O . SER B 1 126 ? 0.58 -20.859 -17.5 1 98 126 SER B O 1
ATOM 2438 N N . ALA B 1 127 ? 2.74 -21.203 -16.953 1 97.69 127 ALA B N 1
ATOM 2439 C CA . ALA B 1 127 ? 2.582 -20.875 -15.539 1 97.69 127 ALA B CA 1
ATOM 2440 C C . ALA B 1 127 ? 3.908 -20.438 -14.922 1 97.69 127 ALA B C 1
ATOM 2442 O O . ALA B 1 127 ? 4.973 -20.922 -15.32 1 97.69 127 ALA B O 1
ATOM 2443 N N . ALA B 1 128 ? 3.77 -19.5 -13.992 1 96.81 128 ALA B N 1
ATOM 2444 C CA . ALA B 1 128 ? 4.961 -19.109 -13.242 1 96.81 128 ALA B CA 1
ATOM 2445 C C . ALA B 1 128 ? 5.363 -20.188 -12.242 1 96.81 128 ALA B C 1
ATOM 2447 O O . ALA B 1 128 ? 4.535 -20.656 -11.461 1 96.81 128 ALA B O 1
ATOM 2448 N N . LEU B 1 129 ? 6.691 -20.531 -12.266 1 96.56 129 LEU B N 1
ATOM 2449 C CA . LEU B 1 129 ? 7.184 -21.547 -11.336 1 96.56 129 LEU B CA 1
ATOM 2450 C C . LEU B 1 129 ? 7.82 -20.906 -10.117 1 96.56 129 LEU B C 1
ATOM 2452 O O . LEU B 1 129 ? 7.684 -21.406 -9 1 96.56 129 LEU B O 1
ATOM 2456 N N . ALA B 1 130 ? 8.531 -19.797 -10.445 1 95.38 130 ALA B N 1
ATOM 2457 C CA . ALA B 1 130 ? 9.289 -19.203 -9.352 1 95.38 130 ALA B CA 1
ATOM 2458 C C . ALA B 1 130 ? 9.594 -17.734 -9.617 1 95.38 130 ALA B C 1
ATOM 2460 O O . ALA B 1 130 ? 9.711 -17.312 -10.773 1 95.38 130 ALA B O 1
ATOM 2461 N N . CYS B 1 131 ? 9.617 -17 -8.586 1 93.94 131 CYS B N 1
ATOM 2462 C CA . CYS B 1 131 ? 10.164 -15.648 -8.492 1 93.94 131 CYS B CA 1
ATOM 2463 C C . CYS B 1 131 ? 11 -15.484 -7.223 1 93.94 131 CYS B C 1
ATOM 2465 O O . CYS B 1 131 ? 10.453 -15.406 -6.121 1 93.94 131 CYS B O 1
ATOM 2467 N N . ARG B 1 132 ? 12.297 -15.414 -7.414 1 91.88 132 ARG B N 1
ATOM 2468 C CA . ARG B 1 132 ? 13.172 -15.484 -6.246 1 91.88 132 ARG B CA 1
ATOM 2469 C C . ARG B 1 132 ? 14.211 -14.367 -6.281 1 91.88 132 ARG B C 1
ATOM 2471 O O . ARG B 1 132 ? 14.742 -14.039 -7.344 1 91.88 132 ARG B O 1
ATOM 2478 N N . ARG B 1 133 ? 14.477 -13.898 -5.129 1 90.19 133 ARG B N 1
ATOM 2479 C CA . ARG B 1 133 ? 15.609 -12.992 -4.984 1 90.19 133 ARG B CA 1
ATOM 2480 C C . ARG B 1 133 ? 16.922 -13.75 -5.031 1 90.19 133 ARG B C 1
ATOM 2482 O O . ARG B 1 133 ? 17.062 -14.812 -4.43 1 90.19 133 ARG B O 1
ATOM 2489 N N . MET B 1 134 ? 17.812 -13.203 -5.82 1 86.38 134 MET B N 1
ATOM 2490 C CA . MET B 1 134 ? 19.156 -13.789 -5.906 1 86.38 134 MET B CA 1
ATOM 2491 C C . MET B 1 134 ? 20.172 -12.922 -5.18 1 86.38 134 MET B C 1
ATOM 2493 O O . MET B 1 134 ? 20.344 -11.75 -5.516 1 86.38 134 MET B O 1
ATOM 2497 N N . LYS B 1 135 ? 20.656 -13.5 -4.199 1 81.75 135 LYS B N 1
ATOM 2498 C CA . LYS B 1 135 ? 21.656 -12.75 -3.441 1 81.75 135 LYS B CA 1
ATOM 2499 C C . LYS B 1 135 ? 23.078 -13.094 -3.908 1 81.75 135 LYS B C 1
ATOM 2501 O O . LYS B 1 135 ? 23.359 -14.242 -4.25 1 81.75 135 LYS B O 1
ATOM 2506 N N . GLY B 1 136 ? 23.906 -12.086 -3.893 1 76.06 136 GLY B N 1
ATOM 2507 C CA . GLY B 1 136 ? 25.312 -12.305 -4.199 1 76.06 136 GLY B CA 1
ATOM 2508 C C . GLY B 1 136 ? 25.594 -12.406 -5.688 1 76.06 136 GLY B C 1
ATOM 2509 O O . GLY B 1 136 ? 24.875 -11.812 -6.5 1 76.06 136 GLY B O 1
ATOM 2510 N N . ARG B 1 137 ? 26.781 -13.102 -5.973 1 71.31 137 ARG B N 1
ATOM 2511 C CA . ARG B 1 137 ? 27.219 -13.258 -7.359 1 71.31 137 ARG B CA 1
ATOM 2512 C C . ARG B 1 137 ? 26.375 -14.305 -8.078 1 71.31 137 ARG B C 1
ATOM 2514 O O . ARG B 1 137 ? 26.094 -15.375 -7.527 1 71.31 137 ARG B O 1
ATOM 2521 N N . HIS B 1 138 ? 25.859 -13.891 -9.094 1 71.19 138 HIS B N 1
ATOM 2522 C CA . HIS B 1 138 ? 25.078 -14.781 -9.93 1 71.19 138 HIS B CA 1
ATOM 2523 C C . HIS B 1 138 ? 25.969 -15.648 -10.812 1 71.19 138 HIS B C 1
ATOM 2525 O O . HIS B 1 138 ? 26 -15.461 -12.031 1 71.19 138 HIS B O 1
ATOM 2531 N N . THR B 1 139 ? 26.578 -16.594 -10.133 1 75.12 139 THR B N 1
ATOM 2532 C CA . THR B 1 139 ? 27.406 -17.5 -10.914 1 75.12 139 THR B CA 1
ATOM 2533 C C . THR B 1 139 ? 26.562 -18.578 -11.594 1 75.12 139 THR B C 1
ATOM 2535 O O . THR B 1 139 ? 25.406 -18.781 -11.219 1 75.12 139 THR B O 1
ATOM 2538 N N . TYR B 1 140 ? 27.172 -19.109 -12.523 1 76.69 140 TYR B N 1
ATOM 2539 C CA . TYR B 1 140 ? 26.516 -20.172 -13.258 1 76.69 140 TYR B CA 1
ATOM 2540 C C . TYR B 1 140 ? 26.109 -21.312 -12.32 1 76.69 140 TYR B C 1
ATOM 2542 O O . TYR B 1 140 ? 25.016 -21.859 -12.438 1 76.69 140 TYR B O 1
ATOM 2550 N N . ASP B 1 141 ? 26.969 -21.547 -11.438 1 81.81 141 ASP B N 1
ATOM 2551 C CA . ASP B 1 141 ? 26.719 -22.656 -10.523 1 81.81 141 ASP B CA 1
ATOM 2552 C C . ASP B 1 141 ? 25.5 -22.375 -9.656 1 81.81 141 ASP B C 1
ATOM 2554 O O . ASP B 1 141 ? 24.672 -23.281 -9.43 1 81.81 141 ASP B O 1
ATOM 2558 N N . ILE B 1 142 ? 25.391 -21.188 -9.219 1 83.69 142 ILE B N 1
ATOM 2559 C CA . ILE B 1 142 ? 24.266 -20.828 -8.359 1 83.69 142 ILE B CA 1
ATOM 2560 C C . ILE B 1 142 ? 22.969 -20.859 -9.164 1 83.69 142 ILE B C 1
ATOM 2562 O O . ILE B 1 142 ? 21.938 -21.344 -8.68 1 83.69 142 ILE B O 1
ATOM 2566 N N . LEU B 1 143 ? 23 -20.391 -10.312 1 84.94 143 LEU B N 1
ATOM 2567 C CA . LEU B 1 143 ? 21.828 -20.406 -11.18 1 84.94 143 LEU B CA 1
ATOM 2568 C C . LEU B 1 143 ? 21.391 -21.828 -11.5 1 84.94 143 LEU B C 1
ATOM 2570 O O . LEU B 1 143 ? 20.203 -22.141 -11.445 1 84.94 143 LEU B O 1
ATOM 2574 N N . ALA B 1 144 ? 22.406 -22.641 -11.844 1 85.56 144 ALA B N 1
ATOM 2575 C CA . ALA B 1 144 ? 22.125 -24.047 -12.148 1 85.56 144 ALA B CA 1
ATOM 2576 C C . ALA B 1 144 ? 21.453 -24.75 -10.961 1 85.56 144 ALA B C 1
ATOM 2578 O O . ALA B 1 144 ? 20.5 -25.5 -11.133 1 85.56 144 ALA B O 1
ATOM 2579 N N . LYS B 1 145 ? 21.969 -24.438 -9.867 1 89.88 145 LYS B N 1
ATOM 2580 C CA . LYS B 1 145 ? 21.406 -25.031 -8.656 1 89.88 145 LYS B CA 1
ATOM 2581 C C . LYS B 1 145 ? 19.984 -24.562 -8.43 1 89.88 145 LYS B C 1
ATOM 2583 O O . LYS B 1 145 ? 19.109 -25.359 -8.078 1 89.88 145 LYS B O 1
ATOM 2588 N N . THR B 1 146 ? 19.781 -23.281 -8.641 1 90.31 146 THR B N 1
ATOM 2589 C CA . THR B 1 146 ? 18.438 -22.719 -8.469 1 90.31 146 THR B CA 1
ATOM 2590 C C . THR B 1 146 ? 17.453 -23.375 -9.438 1 90.31 146 THR B C 1
ATOM 2592 O O . THR B 1 146 ? 16.359 -23.766 -9.039 1 90.31 146 THR B O 1
ATOM 2595 N N . ILE B 1 147 ? 17.859 -23.547 -10.594 1 91.31 147 ILE B N 1
ATOM 2596 C CA . ILE B 1 147 ? 17.016 -24.141 -11.633 1 91.31 147 ILE B CA 1
ATOM 2597 C C . ILE B 1 147 ? 16.688 -25.578 -11.273 1 91.31 147 ILE B C 1
ATOM 2599 O O . ILE B 1 147 ? 15.531 -26 -11.328 1 91.31 147 ILE B O 1
ATOM 2603 N N . ASN B 1 148 ? 17.703 -26.312 -10.961 1 92.62 148 ASN B N 1
ATOM 2604 C CA . ASN B 1 148 ? 17.5 -27.719 -10.609 1 92.62 148 ASN B CA 1
ATOM 2605 C C . ASN B 1 148 ? 16.562 -27.875 -9.422 1 92.62 148 ASN B C 1
ATOM 2607 O O . ASN B 1 148 ? 15.734 -28.797 -9.398 1 92.62 148 ASN B O 1
ATOM 2611 N N . CYS B 1 149 ? 16.734 -27 -8.508 1 95 149 CYS B N 1
ATOM 2612 C CA . CYS B 1 149 ? 15.844 -27.047 -7.348 1 95 149 CYS B CA 1
ATOM 2613 C C . CYS B 1 149 ? 14.391 -26.844 -7.762 1 95 149 CYS B C 1
ATOM 2615 O O . CYS B 1 149 ? 13.492 -27.531 -7.258 1 95 149 CYS B O 1
ATOM 2617 N N . ILE B 1 150 ? 14.18 -25.969 -8.656 1 95 150 ILE B N 1
ATOM 2618 C CA . ILE B 1 150 ? 12.828 -25.672 -9.125 1 95 150 ILE B CA 1
ATOM 2619 C C . ILE B 1 150 ? 12.281 -26.875 -9.898 1 95 150 ILE B C 1
ATOM 2621 O O . ILE B 1 150 ? 11.133 -27.266 -9.711 1 95 150 ILE B O 1
ATOM 2625 N N . PHE B 1 151 ? 13.086 -27.469 -10.703 1 95.44 151 PHE B N 1
ATOM 2626 C CA . PHE B 1 151 ? 12.672 -28.641 -11.477 1 95.44 151 PHE B CA 1
ATOM 2627 C C . PHE B 1 151 ? 12.289 -29.797 -10.555 1 95.44 151 PHE B C 1
ATOM 2629 O O . PHE B 1 151 ? 11.289 -30.469 -10.789 1 95.44 151 PHE B O 1
ATOM 2636 N N . LEU B 1 152 ? 13.102 -29.953 -9.57 1 95.31 152 LEU B N 1
ATOM 2637 C CA . LEU B 1 152 ? 12.828 -31.016 -8.602 1 95.31 152 LEU B CA 1
ATOM 2638 C C . LEU B 1 152 ? 11.539 -30.734 -7.832 1 95.31 152 LEU B C 1
ATOM 2640 O O . LEU B 1 152 ? 10.734 -31.641 -7.605 1 95.31 152 LEU B O 1
ATOM 2644 N N . GLU B 1 153 ? 11.391 -29.516 -7.484 1 95 153 GLU B N 1
ATOM 2645 C CA . GLU B 1 153 ? 10.227 -29.109 -6.715 1 95 153 GLU B CA 1
ATOM 2646 C C . GLU B 1 153 ? 8.93 -29.438 -7.457 1 95 153 GLU B C 1
ATOM 2648 O O . GLU B 1 153 ? 7.949 -29.859 -6.844 1 95 153 GLU B O 1
ATOM 2653 N N . TYR B 1 154 ? 8.945 -29.297 -8.75 1 96.31 154 TYR B N 1
ATOM 2654 C CA . TYR B 1 154 ? 7.738 -29.5 -9.539 1 96.31 154 TYR B CA 1
ATOM 2655 C C . TYR B 1 154 ? 7.789 -30.844 -10.273 1 96.31 154 TYR B C 1
ATOM 2657 O O . TYR B 1 154 ? 6.922 -31.141 -11.102 1 96.31 154 TYR B O 1
ATOM 2665 N N . HIS B 1 155 ? 8.812 -31.594 -10.086 1 95.62 155 HIS B N 1
ATOM 2666 C CA . HIS B 1 155 ? 8.984 -32.906 -10.648 1 95.62 155 HIS B CA 1
ATOM 2667 C C . HIS B 1 155 ? 8.969 -32.875 -12.18 1 95.62 155 HIS B C 1
ATOM 2669 O O . HIS B 1 155 ? 8.273 -33.688 -12.812 1 95.62 155 HIS B O 1
ATOM 2675 N N . ILE B 1 156 ? 9.797 -31.953 -12.688 1 95.75 156 ILE B N 1
ATOM 2676 C CA . ILE B 1 156 ? 9.789 -31.812 -14.141 1 95.75 156 ILE B CA 1
ATOM 2677 C C . ILE B 1 156 ? 11.203 -32 -14.688 1 95.75 156 ILE B C 1
ATOM 2679 O O . ILE B 1 156 ? 11.492 -31.625 -15.828 1 95.75 156 ILE B O 1
ATOM 2683 N N . GLN B 1 157 ? 12.086 -32.5 -13.953 1 92.25 157 GLN B N 1
ATOM 2684 C CA . GLN B 1 157 ? 13.492 -32.625 -14.312 1 92.25 157 GLN B CA 1
ATOM 2685 C C . GLN B 1 157 ? 13.664 -33.438 -15.586 1 92.25 157 GLN B C 1
ATOM 2687 O O . GLN B 1 157 ? 14.57 -33.188 -16.391 1 92.25 157 GLN B O 1
ATOM 2692 N N . ASN B 1 158 ? 12.852 -34.375 -15.805 1 92.19 158 ASN B N 1
ATOM 2693 C CA . ASN B 1 158 ? 13.008 -35.281 -16.938 1 92.19 158 ASN B CA 1
ATOM 2694 C C . ASN B 1 158 ? 12.039 -34.906 -18.078 1 92.19 158 ASN B C 1
ATOM 2696 O O . ASN B 1 158 ? 11.938 -35.656 -19.062 1 92.19 158 ASN B O 1
ATOM 2700 N N . LYS B 1 159 ? 11.391 -33.812 -17.922 1 93.5 159 LYS B N 1
ATOM 2701 C CA . LYS B 1 159 ? 10.359 -33.438 -18.891 1 93.5 159 LYS B CA 1
ATOM 2702 C C . LYS B 1 159 ? 10.766 -32.188 -19.688 1 93.5 159 LYS B C 1
ATOM 2704 O O . LYS B 1 159 ? 10.141 -31.875 -20.703 1 93.5 159 LYS B O 1
ATOM 2709 N N . THR B 1 160 ? 11.781 -31.562 -19.203 1 88.81 160 THR B N 1
ATOM 2710 C CA . THR B 1 160 ? 12.133 -30.281 -19.781 1 88.81 160 THR B CA 1
ATOM 2711 C C . THR B 1 160 ? 12.961 -30.469 -21.047 1 88.81 160 THR B C 1
ATOM 2713 O O . THR B 1 160 ? 14.055 -31.031 -21 1 88.81 160 THR B O 1
ATOM 2716 N N . CYS B 1 161 ? 12.453 -30 -22.141 1 83.19 161 CYS B N 1
ATOM 2717 C CA . CYS B 1 161 ? 13.148 -30.203 -23.406 1 83.19 161 CYS B CA 1
ATOM 2718 C C . CYS B 1 161 ? 14.039 -29 -23.734 1 83.19 161 CYS B C 1
ATOM 2720 O O . CYS B 1 161 ? 15.062 -29.156 -24.406 1 83.19 161 CYS B O 1
ATOM 2722 N N . CYS B 1 162 ? 13.594 -27.781 -23.328 1 82.44 162 CYS B N 1
ATOM 2723 C CA . CYS B 1 162 ? 14.367 -26.578 -23.625 1 82.44 162 CYS B CA 1
ATOM 2724 C C . CYS B 1 162 ? 14.188 -25.531 -22.547 1 82.44 162 CYS B C 1
ATOM 2726 O O . CYS B 1 162 ? 13.117 -25.422 -21.953 1 82.44 162 CYS B O 1
ATOM 2728 N N . MET B 1 163 ? 15.297 -24.922 -22.25 1 83.81 163 MET B N 1
ATOM 2729 C CA . MET B 1 163 ? 15.281 -23.766 -21.359 1 83.81 163 MET B CA 1
ATOM 2730 C C . MET B 1 163 ? 15.836 -22.531 -22.078 1 83.81 163 MET B C 1
ATOM 2732 O O . MET B 1 163 ? 16.922 -22.594 -22.672 1 83.81 163 MET B O 1
ATOM 2736 N N . THR B 1 164 ? 15 -21.5 -22.141 1 81.69 164 THR B N 1
ATOM 2737 C CA . THR B 1 164 ? 15.445 -20.25 -22.75 1 81.69 164 THR B CA 1
ATOM 2738 C C . THR B 1 164 ? 15.656 -19.172 -21.703 1 81.69 164 THR B C 1
ATOM 2740 O O . THR B 1 164 ? 14.836 -19.016 -20.797 1 81.69 164 THR B O 1
ATOM 2743 N N . THR B 1 165 ? 16.812 -18.562 -21.75 1 77.56 165 THR B N 1
ATOM 2744 C CA . THR B 1 165 ? 17.094 -17.453 -20.828 1 77.56 165 THR B CA 1
ATOM 2745 C C . THR B 1 165 ? 17.172 -16.125 -21.594 1 77.56 165 THR B C 1
ATOM 2747 O O . THR B 1 165 ? 17.609 -16.094 -22.734 1 77.56 165 THR B O 1
ATOM 2750 N N . ASP B 1 166 ? 16.391 -15.117 -21.375 1 65.12 166 ASP B N 1
ATOM 2751 C CA . ASP B 1 166 ? 16.453 -13.836 -22.078 1 65.12 166 ASP B CA 1
ATOM 2752 C C . ASP B 1 166 ? 17.844 -13.219 -21.938 1 65.12 166 ASP B C 1
ATOM 2754 O O . ASP B 1 166 ? 18.328 -12.562 -22.875 1 65.12 166 ASP B O 1
ATOM 2758 N N . ASN B 1 167 ? 18.203 -12.648 -20.859 1 56.47 167 ASN B N 1
ATOM 2759 C CA . ASN B 1 167 ? 19.406 -11.836 -20.891 1 56.47 167 ASN B CA 1
ATOM 2760 C C . ASN B 1 167 ? 20.641 -12.672 -21.188 1 56.47 167 ASN B C 1
ATOM 2762 O O . ASN B 1 167 ? 21.047 -13.5 -20.375 1 56.47 167 ASN B O 1
ATOM 2766 N N . GLY B 1 168 ? 20.781 -12.883 -22.484 1 49.44 168 GLY B N 1
ATOM 2767 C CA . GLY B 1 168 ? 21.828 -13.594 -23.219 1 49.44 168 GLY B CA 1
ATOM 2768 C C . GLY B 1 168 ? 23.188 -13.5 -22.562 1 49.44 168 GLY B C 1
ATOM 2769 O O . GLY B 1 168 ? 23.922 -14.492 -22.484 1 49.44 168 GLY B O 1
ATOM 2770 N N . THR B 1 169 ? 23.531 -12.312 -22.453 1 47.38 169 THR B N 1
ATOM 2771 C CA . THR B 1 169 ? 24.969 -12.234 -22.25 1 47.38 169 THR B CA 1
ATOM 2772 C C . THR B 1 169 ? 25.375 -12.984 -20.984 1 47.38 169 THR B C 1
ATOM 2774 O O . THR B 1 169 ? 26.375 -13.711 -20.984 1 47.38 169 THR B O 1
ATOM 2777 N N . ASN B 1 170 ? 24.625 -12.688 -19.984 1 48.75 170 ASN B N 1
ATOM 2778 C CA . ASN B 1 170 ? 25.156 -13.234 -18.734 1 48.75 170 ASN B CA 1
ATOM 2779 C C . ASN B 1 170 ? 24.766 -14.695 -18.547 1 48.75 170 ASN B C 1
ATOM 2781 O O . ASN B 1 170 ? 25.484 -15.461 -17.922 1 48.75 170 ASN B O 1
ATOM 2785 N N . PHE B 1 171 ? 23.688 -15.109 -19.062 1 52.53 171 PHE B N 1
ATOM 2786 C CA . PHE B 1 171 ? 23.25 -16.5 -18.891 1 52.53 171 PHE B CA 1
ATOM 2787 C C . PHE B 1 171 ? 24.078 -17.438 -19.75 1 52.53 171 PHE B C 1
ATOM 2789 O O . PHE B 1 171 ? 24.297 -18.594 -19.391 1 52.53 171 PHE B O 1
ATOM 2796 N N . VAL B 1 172 ? 24.359 -16.938 -20.922 1 48.38 172 VAL B N 1
ATOM 2797 C CA . VAL B 1 172 ? 25 -17.844 -21.859 1 48.38 172 VAL B CA 1
ATOM 2798 C C . VAL B 1 172 ? 26.203 -18.516 -21.188 1 48.38 172 VAL B C 1
ATOM 2800 O O . VAL B 1 172 ? 26.438 -19.703 -21.391 1 48.38 172 VAL B O 1
ATOM 2803 N N . LYS B 1 173 ? 26.828 -17.797 -20.359 1 45 173 LYS B N 1
ATOM 2804 C CA . LYS B 1 173 ? 27.984 -18.5 -19.812 1 45 173 LYS B CA 1
ATOM 2805 C C . LYS B 1 173 ? 27.547 -19.625 -18.875 1 45 173 LYS B C 1
ATOM 2807 O O . LYS B 1 173 ? 28.266 -20.609 -18.719 1 45 173 LYS B O 1
ATOM 2812 N N . ALA B 1 174 ? 26.484 -19.453 -18.312 1 43.81 174 ALA B N 1
ATOM 2813 C CA . ALA B 1 174 ? 26.156 -20.469 -17.312 1 43.81 174 ALA B CA 1
ATOM 2814 C C . ALA B 1 174 ? 25.641 -21.75 -17.969 1 43.81 174 ALA B C 1
ATOM 2816 O O . ALA B 1 174 ? 25.75 -22.828 -17.406 1 43.81 174 ALA B O 1
ATOM 2817 N N . PHE B 1 175 ? 25.016 -21.75 -19.172 1 45.81 175 PHE B N 1
ATOM 2818 C CA . PHE B 1 175 ? 24.453 -22.953 -19.766 1 45.81 175 PHE B CA 1
ATOM 2819 C C . PHE B 1 175 ? 25.391 -23.516 -20.828 1 45.81 175 PHE B C 1
ATOM 2821 O O . PHE B 1 175 ? 25.125 -24.578 -21.391 1 45.81 175 PHE B O 1
ATOM 2828 N N . GLN B 1 176 ? 26.469 -22.859 -21.188 1 42.91 176 GLN B N 1
ATOM 2829 C CA . GLN B 1 176 ? 27.484 -23.547 -21.984 1 42.91 176 GLN B CA 1
ATOM 2830 C C . GLN B 1 176 ? 28.422 -24.375 -21.109 1 42.91 176 GLN B C 1
ATOM 2832 O O . GLN B 1 176 ? 28.812 -23.938 -20.016 1 42.91 176 GLN B O 1
#

pLDDT: mean 84.28, std 18.96, range [29.03, 98.44]

Nearest PDB structures (foldseek):
  3idh-assembly1_A  TM=4.824E-01  e=2.589E-02  Homo sapiens
  4zxz-assembly1_B  TM=5.470E-01  e=7.420E-01  Lipomyces starkeyi
  3aa3-assembly1_A  TM=3.286E-01  e=7.595E-02  Escherichia coli K-12
  1wsj-assembly8_H  TM=3.840E-01  e=1.524E-01  Escherichia coli
  8xjf-assembly1_A-2  TM=4.490E-01  e=4.369E+00  Arabidopsis thaliana

Solvent-accessible surface area (backbone atoms only — not comparable to full-atom values): 19678 Å² total; per-residue (Å²): 134,82,76,77,57,71,60,58,54,52,49,51,53,44,45,57,57,44,48,53,46,50,56,46,41,54,51,46,54,52,31,50,52,44,27,34,63,76,65,65,48,66,65,60,49,54,64,32,66,45,49,46,53,43,55,29,73,44,36,73,83,61,83,77,60,44,42,68,56,48,52,51,51,50,49,50,54,48,49,51,52,50,50,51,49,42,57,55,50,71,75,50,69,61,32,33,35,38,37,42,69,51,68,57,92,94,39,34,33,40,35,34,34,38,35,36,63,38,85,88,76,66,43,78,44,72,47,82,76,47,78,41,80,46,77,80,78,87,42,40,66,57,50,52,51,53,50,51,52,53,26,57,73,57,69,39,69,89,24,55,76,45,75,46,61,66,62,48,77,72,46,50,61,44,77,100,134,81,75,76,57,71,60,58,55,53,48,50,53,43,46,56,58,46,49,54,48,50,54,46,43,56,51,46,52,52,30,49,51,45,27,34,63,77,66,65,46,66,65,59,48,55,65,32,66,44,48,46,53,44,55,30,74,43,35,72,83,61,82,75,60,45,42,66,57,49,52,51,52,52,49,49,52,48,51,51,52,50,50,52,51,40,56,55,49,71,77,49,70,60,32,34,36,38,36,42,70,50,69,58,93,96,38,35,34,40,35,33,35,38,34,36,62,38,85,88,75,65,42,78,44,70,47,80,75,46,78,41,79,46,77,79,78,85,40,40,67,57,51,50,50,53,49,50,50,51,26,56,73,58,70,37,70,89,25,58,78,46,76,47,61,67,60,48,77,74,45,50,62,44,78,102

Radius of gyration: 30.1 Å; Cα contacts (8 Å, |Δi|>4): 385; chains: 2; bounding box: 90×73×57 Å

Organism: Camponotus floridanus (NCBI:txid104421)